Protein AF-A0A7G9RLM4-F1 (afdb_monomer)

Solvent-accessible surface area (backbone atoms only — not comparable to full-atom values): 15336 Å² total; per-residue (Å²): 126,84,47,70,63,46,97,72,81,77,79,63,82,61,62,80,73,32,65,62,56,65,75,42,57,78,66,52,51,51,52,52,53,51,44,53,51,36,46,33,58,13,57,62,58,65,49,90,50,62,69,62,36,50,53,52,50,17,63,73,71,74,46,52,65,71,54,42,52,54,50,40,52,56,42,26,73,59,62,52,25,40,69,85,67,60,44,55,68,64,43,71,83,55,52,68,77,76,82,59,57,60,62,61,51,46,51,52,51,49,52,54,51,53,62,72,69,54,93,68,74,88,68,59,65,60,52,52,57,50,48,55,52,48,52,53,48,49,50,52,50,48,62,58,66,69,53,70,84,81,81,77,81,60,87,90,54,61,64,68,49,50,49,55,44,40,63,41,84,91,42,66,78,61,51,69,69,59,53,46,57,52,50,55,52,42,51,51,29,50,75,72,71,43,63,43,65,60,16,43,45,53,22,31,76,67,69,49,94,58,82,55,83,66,65,94,80,69,84,82,76,88,79,76,83,81,85,80,84,80,85,90,82,89,86,87,82,89,89,88,84,87,79,90,82,136

Secondary structure (DSSP, 8-state):
------SS----GGGGT-HHHHTS-HHHHHHHHHHHHHHHTTHHHH-S-HHHHHHHHHHHHT--HHHHHHHHHHHHHTTSB-TTT--BTTHHHHS-GGG--HHHHHHHHHHHHHHHH--S-TTHHHHHHHHHHHHHHHHHHHHHHT--S--PPPTTS-HHHHHHHHTSTTTTT--HHHHHHHHHHHHHHHHTT--HHHHHHHHHHHT-SS--PPPTT-SS--------------------------

Mean predicted aligned error: 20.1 Å

Structure (mmCIF, N/CA/C/O backbone):
data_AF-A0A7G9RLM4-F1
#
_entry.id   AF-A0A7G9RLM4-F1
#
loop_
_atom_site.group_PDB
_atom_site.id
_atom_site.type_symbol
_atom_site.label_atom_id
_atom_site.label_alt_id
_atom_site.label_comp_id
_atom_site.label_asym_id
_atom_site.label_entity_id
_atom_site.label_seq_id
_atom_site.pdbx_PDB_ins_code
_atom_site.Cartn_x
_atom_site.Cartn_y
_atom_site.Cartn_z
_atom_site.occupancy
_atom_site.B_iso_or_equiv
_atom_site.auth_seq_id
_atom_site.auth_comp_id
_atom_site.auth_asym_id
_atom_site.auth_atom_id
_atom_site.pdbx_PDB_model_num
ATOM 1 N N . MET A 1 1 ? 1.933 -7.314 22.378 1.00 42.28 1 MET A N 1
ATOM 2 C CA . MET A 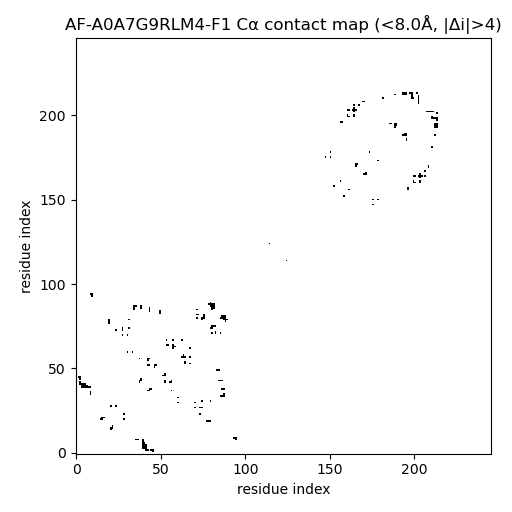1 1 ? 3.023 -6.895 21.470 1.00 42.28 1 MET A CA 1
ATOM 3 C C . MET A 1 1 ? 2.702 -5.487 21.006 1.00 42.28 1 MET A C 1
ATOM 5 O O . MET A 1 1 ? 1.552 -5.245 20.675 1.00 42.28 1 MET A O 1
ATOM 9 N N . THR A 1 2 ? 3.634 -4.540 21.074 1.00 54.34 2 THR A N 1
ATOM 10 C CA . THR A 1 2 ? 3.380 -3.165 20.619 1.00 54.34 2 THR A CA 1
ATOM 11 C C . THR A 1 2 ? 3.183 -3.153 19.104 1.00 54.34 2 THR A C 1
ATOM 13 O O . THR A 1 2 ? 4.041 -3.637 18.367 1.00 54.34 2 THR A O 1
ATOM 16 N N . ALA A 1 3 ? 2.043 -2.636 18.644 1.00 63.19 3 ALA A N 1
ATOM 17 C CA . ALA A 1 3 ? 1.725 -2.528 17.225 1.00 63.19 3 ALA A CA 1
ATOM 18 C C . ALA A 1 3 ? 2.802 -1.716 16.486 1.00 63.19 3 ALA A C 1
ATOM 20 O O . ALA A 1 3 ? 3.205 -0.640 16.936 1.00 63.19 3 ALA A O 1
ATOM 21 N N . LYS A 1 4 ? 3.291 -2.241 15.358 1.00 74.38 4 LYS A N 1
ATOM 22 C CA . LYS A 1 4 ? 4.357 -1.611 14.571 1.00 74.38 4 LYS A CA 1
ATOM 23 C C . LYS A 1 4 ? 3.781 -0.431 13.788 1.00 74.38 4 LYS A C 1
ATOM 25 O O . LYS A 1 4 ? 3.062 -0.620 12.816 1.00 74.38 4 LYS A O 1
ATOM 30 N N . THR A 1 5 ? 4.119 0.783 14.207 1.00 85.75 5 THR A N 1
ATOM 31 C CA . THR A 1 5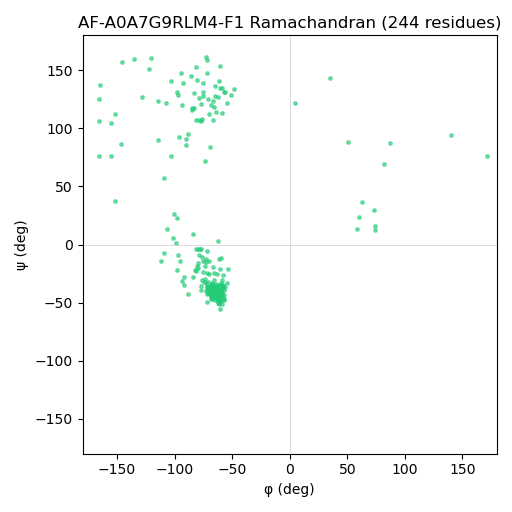 ? 3.753 2.022 13.516 1.00 85.75 5 THR A CA 1
ATOM 32 C C . THR A 1 5 ? 4.668 2.275 12.319 1.00 85.75 5 THR A C 1
ATOM 34 O O . THR A 1 5 ? 5.893 2.312 12.445 1.00 85.75 5 THR A O 1
ATOM 37 N N . LEU A 1 6 ? 4.068 2.475 11.148 1.00 85.69 6 LEU A N 1
ATOM 38 C CA . LEU A 1 6 ? 4.738 2.872 9.919 1.00 85.69 6 LEU A CA 1
ATOM 39 C C . LEU A 1 6 ? 4.614 4.391 9.716 1.00 85.69 6 LEU A C 1
ATOM 41 O O . LEU A 1 6 ? 3.508 4.928 9.797 1.00 85.69 6 LEU A O 1
ATOM 45 N N . PRO A 1 7 ? 5.722 5.094 9.426 1.00 85.50 7 PRO A N 1
ATOM 46 C CA . PRO A 1 7 ? 5.700 6.532 9.149 1.00 85.50 7 PRO A CA 1
ATOM 47 C C . PRO A 1 7 ? 5.073 6.882 7.789 1.00 85.50 7 PRO A C 1
ATOM 49 O O . PRO A 1 7 ? 4.579 7.992 7.615 1.00 85.50 7 PRO A O 1
ATOM 52 N N . TRP A 1 8 ? 5.086 5.952 6.831 1.00 88.12 8 TRP A N 1
ATOM 53 C CA . TRP A 1 8 ? 4.474 6.101 5.511 1.00 88.12 8 TRP A CA 1
ATOM 54 C C . TRP A 1 8 ? 3.921 4.767 5.009 1.00 88.12 8 TRP A C 1
ATOM 56 O O . TRP A 1 8 ? 4.369 3.695 5.418 1.00 88.12 8 TRP A O 1
ATOM 66 N N . LEU A 1 9 ? 2.954 4.855 4.097 1.00 90.62 9 LEU A N 1
ATOM 67 C CA . LEU A 1 9 ? 2.380 3.726 3.374 1.00 90.62 9 LEU A CA 1
ATOM 68 C C . LEU A 1 9 ? 2.945 3.702 1.950 1.00 90.62 9 LEU A C 1
ATOM 70 O O . LEU A 1 9 ? 3.053 4.750 1.312 1.00 90.62 9 LEU A O 1
ATOM 74 N N . ARG A 1 10 ? 3.245 2.515 1.417 1.00 89.69 10 ARG A N 1
ATOM 75 C CA . ARG A 1 10 ? 3.487 2.363 -0.023 1.00 89.69 10 ARG A CA 1
ATOM 76 C C . ARG A 1 10 ? 2.169 2.186 -0.754 1.00 89.69 10 ARG A C 1
ATOM 78 O O . ARG A 1 10 ? 1.466 1.201 -0.528 1.00 89.69 10 ARG A O 1
ATOM 85 N N . LEU A 1 11 ? 1.874 3.130 -1.639 1.00 90.88 11 LEU A N 1
ATOM 86 C CA . LEU A 1 11 ? 0.763 3.050 -2.573 1.00 90.88 11 LEU A CA 1
ATOM 87 C C . LEU A 1 11 ? 1.324 2.800 -3.971 1.00 90.88 11 LEU A C 1
ATOM 89 O O . LEU A 1 11 ? 2.154 3.568 -4.455 1.00 90.88 11 LEU A O 1
ATOM 93 N N . TYR A 1 12 ? 0.910 1.702 -4.592 1.00 90.38 12 TYR A N 1
ATOM 94 C CA . TYR A 1 12 ? 1.398 1.309 -5.909 1.00 90.38 12 TYR A CA 1
ATOM 95 C C . TYR A 1 12 ? 0.575 1.990 -6.996 1.00 90.38 12 TYR A C 1
ATOM 97 O O . TYR A 1 12 ? -0.632 2.160 -6.847 1.00 90.38 12 TYR A O 1
ATOM 105 N N . THR A 1 13 ? 1.219 2.354 -8.102 1.00 92.38 13 THR A N 1
ATOM 106 C CA . THR A 1 13 ? 0.563 3.039 -9.227 1.00 92.38 13 THR A CA 1
ATOM 107 C C . THR A 1 13 ? -0.515 2.187 -9.895 1.00 92.38 13 THR A C 1
ATOM 109 O O . THR A 1 13 ? -1.467 2.741 -10.427 1.00 92.38 13 THR A O 1
ATOM 112 N N . GLU A 1 14 ? -0.412 0.858 -9.794 1.00 91.06 14 GLU A N 1
ATOM 113 C CA . GLU A 1 14 ? -1.423 -0.102 -10.271 1.00 91.06 14 GLU A CA 1
ATOM 114 C C . GLU A 1 14 ? -2.790 0.045 -9.588 1.00 91.06 14 GLU A C 1
ATOM 116 O O . GLU A 1 14 ? -3.764 -0.524 -10.057 1.00 91.06 14 GLU A O 1
ATOM 121 N N . ILE A 1 15 ? -2.890 0.811 -8.493 1.00 91.12 15 ILE A N 1
ATOM 122 C CA . ILE A 1 15 ? -4.158 1.036 -7.788 1.00 91.12 15 ILE A CA 1
ATOM 123 C C . ILE A 1 15 ? -5.242 1.649 -8.689 1.00 91.12 15 ILE A C 1
ATOM 125 O O . ILE A 1 15 ? -6.428 1.470 -8.430 1.00 91.12 15 ILE A O 1
ATOM 129 N N . ILE A 1 16 ? -4.835 2.371 -9.739 1.00 90.88 16 ILE A N 1
ATOM 130 C CA . ILE A 1 16 ? -5.741 2.966 -10.730 1.00 90.88 16 ILE A CA 1
ATOM 131 C C . ILE A 1 16 ? -6.369 1.885 -11.621 1.00 90.88 16 ILE A C 1
ATOM 133 O O . ILE A 1 16 ? -7.522 2.029 -12.021 1.00 90.88 16 ILE A O 1
ATOM 137 N N . ASP A 1 17 ? -5.632 0.804 -11.880 1.00 92.00 17 ASP A N 1
ATOM 138 C CA . ASP A 1 17 ? -6.023 -0.295 -12.767 1.00 92.00 17 ASP A CA 1
ATOM 139 C C . ASP A 1 17 ? -6.589 -1.505 -11.994 1.00 92.00 17 ASP A C 1
ATOM 141 O O . ASP A 1 17 ? -6.928 -2.528 -12.587 1.00 92.00 17 ASP A O 1
ATOM 145 N N . ASP A 1 18 ? -6.688 -1.416 -10.663 1.00 92.56 18 ASP A N 1
ATOM 146 C CA . ASP A 1 18 ? -7.219 -2.486 -9.821 1.00 92.56 18 ASP A CA 1
ATOM 147 C C . ASP A 1 18 ? -8.735 -2.629 -10.038 1.00 92.56 18 ASP A C 1
ATOM 149 O O . ASP A 1 18 ? -9.535 -1.767 -9.661 1.00 92.56 18 ASP A O 1
ATOM 153 N N . GLU A 1 19 ? -9.138 -3.752 -10.634 1.00 94.12 19 GLU A N 1
ATOM 154 C CA . GLU A 1 19 ? -10.537 -4.061 -10.946 1.00 94.12 19 GLU A CA 1
ATOM 155 C C . GLU A 1 19 ? -11.436 -4.010 -9.700 1.00 94.12 19 GLU A C 1
ATOM 157 O O . GLU A 1 19 ? -12.567 -3.519 -9.763 1.00 94.12 19 GLU A O 1
ATOM 162 N N . LYS A 1 20 ? -10.929 -4.442 -8.535 1.00 93.19 20 LYS A N 1
ATOM 163 C CA . LYS A 1 20 ? -11.708 -4.441 -7.292 1.00 93.19 20 LYS A CA 1
ATOM 164 C C . LYS A 1 20 ? -12.023 -3.019 -6.846 1.00 93.19 20 LYS A C 1
ATOM 166 O O . LYS A 1 20 ? -13.133 -2.762 -6.390 1.00 93.19 20 LYS A O 1
ATOM 171 N N . LEU A 1 21 ? -11.069 -2.098 -6.981 1.00 92.88 21 LEU A N 1
ATOM 172 C CA . LEU A 1 21 ? -11.268 -0.679 -6.666 1.00 92.88 21 LEU A CA 1
ATOM 173 C C . LEU A 1 21 ? -12.079 0.055 -7.738 1.00 92.88 21 LEU A C 1
ATOM 175 O O . LEU A 1 21 ? -12.832 0.977 -7.410 1.00 92.88 21 LEU A O 1
ATOM 179 N N . GLY A 1 22 ? -11.973 -0.370 -8.999 1.00 92.00 22 GLY A N 1
ATOM 180 C CA . GLY A 1 22 ? -12.789 0.134 -10.102 1.00 92.00 22 GLY A CA 1
ATOM 181 C C . GLY A 1 22 ? -14.287 -0.092 -9.876 1.00 92.00 22 GLY A C 1
ATOM 182 O O . GLY A 1 22 ? -15.082 0.811 -10.136 1.00 92.00 22 GLY A O 1
ATOM 183 N N . LEU A 1 23 ? -14.653 -1.248 -9.310 1.00 92.44 23 LEU A N 1
ATOM 184 C CA . LEU A 1 23 ? -16.037 -1.633 -8.997 1.00 92.44 23 LEU A CA 1
ATOM 185 C C . LEU A 1 23 ? -16.632 -0.930 -7.765 1.00 92.44 23 LEU A C 1
ATOM 187 O O . LEU A 1 23 ? -17.844 -0.983 -7.552 1.00 92.44 23 LEU A O 1
ATOM 191 N N . LEU A 1 24 ? -15.805 -0.280 -6.944 1.00 94.06 24 LEU A N 1
ATOM 192 C CA . LEU A 1 24 ? -16.263 0.466 -5.775 1.00 94.06 24 LEU A CA 1
ATOM 193 C C . LEU A 1 24 ? -16.770 1.865 -6.138 1.00 94.06 24 LEU A C 1
ATOM 195 O O . LEU A 1 24 ? -16.292 2.502 -7.082 1.00 94.06 24 LEU A O 1
ATOM 199 N N . ALA A 1 25 ? -17.680 2.374 -5.303 1.00 92.81 25 ALA A N 1
ATOM 200 C CA . ALA A 1 25 ? -18.055 3.782 -5.303 1.00 92.81 25 ALA A CA 1
ATOM 201 C C . ALA A 1 25 ? -16.834 4.670 -5.001 1.00 92.81 25 ALA A C 1
ATOM 203 O O . ALA A 1 25 ? -15.883 4.243 -4.338 1.00 92.81 25 ALA A O 1
ATOM 204 N N . PHE A 1 26 ? -16.854 5.914 -5.481 1.00 91.50 26 PHE A N 1
ATOM 205 C CA . PHE A 1 26 ? -15.717 6.832 -5.355 1.00 91.50 26 PHE A CA 1
ATOM 206 C C . PHE A 1 26 ? -15.303 7.058 -3.894 1.00 91.50 26 PHE A C 1
ATOM 208 O O . PHE A 1 26 ? -14.112 7.124 -3.590 1.00 91.50 26 PHE A O 1
ATOM 215 N N . GLU A 1 27 ? -16.274 7.100 -2.988 1.00 94.50 27 GLU A N 1
ATOM 216 C CA . GLU A 1 27 ? -16.084 7.262 -1.551 1.00 94.50 27 GLU A CA 1
ATOM 217 C C . GLU A 1 27 ? -15.358 6.054 -0.945 1.00 94.50 27 GLU A C 1
ATOM 219 O O . GLU A 1 27 ? -14.444 6.204 -0.135 1.00 94.50 27 GLU A O 1
ATOM 224 N N . ASP A 1 28 ? -15.701 4.841 -1.380 1.00 94.75 28 ASP A N 1
ATOM 225 C CA . ASP A 1 28 ? -15.123 3.606 -0.846 1.00 94.75 28 ASP A CA 1
ATOM 226 C C . ASP A 1 28 ? -13.660 3.410 -1.234 1.00 94.75 28 ASP A C 1
ATOM 228 O O . ASP A 1 28 ? -12.899 2.798 -0.480 1.00 94.75 28 ASP A O 1
ATOM 232 N N . ARG A 1 29 ? -13.225 4.001 -2.351 1.00 94.88 29 ARG A N 1
ATOM 233 C CA . ARG A 1 29 ? -11.800 4.053 -2.706 1.00 94.88 29 ARG A CA 1
ATOM 234 C C . ARG A 1 29 ? -11.008 4.824 -1.649 1.00 94.88 29 ARG A C 1
ATOM 236 O O . ARG A 1 29 ? -9.934 4.381 -1.246 1.00 94.88 29 ARG A O 1
ATOM 243 N N . TRP A 1 30 ? -11.558 5.935 -1.148 1.00 95.06 30 TRP A N 1
ATOM 244 C CA . TRP A 1 30 ? -10.959 6.678 -0.038 1.00 95.06 30 TRP A CA 1
ATOM 245 C C . TRP A 1 30 ? -11.045 5.905 1.280 1.00 95.06 30 TRP A C 1
ATOM 247 O O . TRP A 1 30 ? -10.051 5.827 2.002 1.00 95.06 30 TRP A O 1
ATOM 257 N N . HIS A 1 31 ? -12.186 5.274 1.576 1.00 96.56 31 HIS A N 1
ATOM 258 C CA . HIS A 1 31 ? -12.334 4.454 2.781 1.00 96.56 31 HIS A CA 1
ATOM 259 C C . HIS A 1 31 ? -11.295 3.329 2.850 1.00 96.56 31 HIS A C 1
ATOM 261 O O . HIS A 1 31 ? -10.723 3.087 3.913 1.00 96.56 31 HIS A O 1
ATOM 267 N N . PHE A 1 32 ? -10.987 2.689 1.720 1.00 96.44 32 PHE A N 1
ATOM 268 C CA . PHE A 1 32 ? -9.928 1.688 1.659 1.00 96.44 32 PHE A CA 1
ATOM 269 C C . PHE A 1 32 ? -8.560 2.278 2.028 1.00 96.44 32 PHE A C 1
ATOM 271 O O . PHE A 1 32 ? -7.873 1.740 2.898 1.00 96.44 32 PHE A O 1
ATOM 278 N N . VAL A 1 33 ? -8.186 3.424 1.446 1.00 95.75 33 VAL A N 1
ATOM 279 C CA . VAL A 1 33 ? -6.936 4.127 1.789 1.00 95.75 33 VAL A CA 1
ATOM 280 C C . VAL A 1 33 ? -6.902 4.512 3.271 1.00 95.75 33 VAL A C 1
ATOM 282 O O . VAL A 1 33 ? -5.874 4.339 3.929 1.00 95.75 33 VAL A O 1
ATOM 285 N N . ALA A 1 34 ? -8.023 4.971 3.831 1.00 96.38 34 ALA A N 1
ATOM 286 C CA . ALA A 1 34 ? -8.128 5.294 5.250 1.00 96.38 34 ALA A CA 1
ATOM 287 C C . ALA A 1 34 ? -7.850 4.068 6.138 1.00 96.38 34 ALA A C 1
ATOM 289 O O . ALA A 1 34 ? -7.073 4.172 7.089 1.00 96.38 34 ALA A O 1
ATOM 290 N N . ILE A 1 35 ? -8.395 2.894 5.801 1.00 96.38 35 ILE A N 1
ATOM 291 C CA . ILE A 1 35 ? -8.118 1.640 6.523 1.00 96.38 35 ILE A CA 1
ATOM 292 C C . ILE A 1 35 ? -6.634 1.258 6.428 1.00 96.38 35 ILE A C 1
ATOM 294 O O . ILE A 1 35 ? -6.033 0.897 7.444 1.00 96.38 35 ILE A O 1
ATOM 298 N N . LEU A 1 36 ? -6.003 1.402 5.255 1.00 95.56 36 LEU A N 1
ATOM 299 C CA . LEU A 1 36 ? -4.559 1.169 5.103 1.00 95.56 36 LEU A CA 1
ATOM 300 C C . LEU A 1 36 ? -3.739 2.085 6.027 1.00 95.56 36 LEU A C 1
ATOM 302 O O . LEU A 1 36 ? -2.791 1.633 6.673 1.00 95.56 36 LEU A O 1
ATOM 306 N N . CYS A 1 37 ? -4.124 3.356 6.147 1.00 95.31 37 CYS A N 1
ATOM 307 C CA . CYS A 1 37 ? -3.495 4.299 7.071 1.00 95.31 37 CYS A CA 1
ATOM 308 C C . CYS A 1 37 ? -3.694 3.898 8.542 1.00 95.31 37 CYS A C 1
ATOM 310 O O . CYS A 1 37 ? -2.762 4.017 9.340 1.00 95.31 37 CYS A O 1
ATOM 312 N N . LEU A 1 38 ? -4.875 3.397 8.916 1.00 95.19 38 LEU A N 1
ATOM 313 C CA . LEU A 1 38 ? -5.151 2.922 10.278 1.00 95.19 38 LEU A CA 1
ATOM 314 C C . LEU A 1 38 ? -4.322 1.691 10.638 1.00 95.19 38 LEU A C 1
ATOM 316 O O . LEU A 1 38 ? -3.765 1.639 11.739 1.00 95.19 38 LEU A O 1
ATOM 320 N N . LYS A 1 39 ? -4.179 0.747 9.701 1.00 94.38 39 LYS A N 1
ATOM 321 C CA . LYS A 1 39 ? -3.274 -0.396 9.845 1.00 94.38 39 LYS A CA 1
ATOM 322 C C . LYS A 1 39 ? -1.827 0.063 9.992 1.00 94.38 39 LYS A C 1
ATOM 324 O O . LYS A 1 39 ? -1.162 -0.330 10.942 1.00 94.38 39 LYS A O 1
ATOM 329 N N . GLY A 1 40 ? -1.363 0.958 9.118 1.00 92.50 40 GLY A N 1
ATOM 330 C CA . GLY A 1 40 ? -0.012 1.523 9.190 1.00 92.50 40 GLY A CA 1
ATOM 331 C C . GLY A 1 40 ? 0.256 2.242 10.512 1.00 92.50 40 GLY A C 1
ATOM 332 O O . GLY A 1 40 ? 1.340 2.133 11.069 1.00 92.50 40 GLY A O 1
ATOM 333 N N . LYS A 1 41 ? -0.748 2.914 11.080 1.00 92.00 41 LYS A N 1
ATOM 334 C CA . LYS A 1 41 ? -0.657 3.554 12.398 1.00 92.00 41 LYS A CA 1
ATOM 335 C C . LYS A 1 41 ? -0.752 2.563 13.573 1.00 92.00 41 LYS A C 1
ATOM 337 O O . LYS A 1 41 ? -0.624 2.976 14.722 1.00 92.00 41 LYS A O 1
ATOM 342 N N . GLY A 1 42 ? -0.985 1.279 13.311 1.00 91.94 42 GLY A N 1
ATOM 343 C CA . GLY A 1 42 ? -1.140 0.245 14.331 1.00 91.94 42 GLY A CA 1
ATOM 344 C C . GLY A 1 42 ? -2.476 0.287 15.076 1.00 91.94 42 GLY A C 1
ATOM 345 O O . GLY A 1 42 ? -2.614 -0.389 16.087 1.00 91.94 42 GLY A O 1
ATOM 346 N N . VAL A 1 43 ? -3.465 1.057 14.600 1.00 92.12 43 VAL A N 1
ATOM 347 C CA . VAL A 1 43 ? -4.788 1.171 15.251 1.00 92.12 43 VAL A CA 1
ATOM 348 C C . VAL A 1 43 ? -5.547 -0.151 15.182 1.00 92.12 43 VAL A C 1
ATOM 350 O O . VAL A 1 43 ? -6.211 -0.527 16.141 1.00 92.12 43 VAL A O 1
ATOM 353 N N . LEU A 1 44 ? -5.416 -0.871 14.065 1.00 92.31 44 LEU A N 1
ATOM 354 C CA . LEU A 1 44 ? -6.063 -2.175 13.888 1.00 92.31 44 LEU A CA 1
ATOM 355 C C . LEU A 1 44 ? -5.412 -3.293 14.712 1.00 92.31 44 LEU A C 1
ATOM 357 O O . LEU A 1 44 ? -6.007 -4.349 14.878 1.00 92.31 44 LEU A O 1
ATOM 361 N N . ASP A 1 45 ? -4.204 -3.057 15.226 1.00 90.56 45 ASP A N 1
ATOM 362 C CA . ASP A 1 45 ? -3.423 -4.039 15.985 1.00 90.56 45 ASP A CA 1
ATOM 363 C C . ASP A 1 45 ? -3.339 -3.687 17.482 1.00 90.56 45 ASP A C 1
ATOM 365 O O . ASP A 1 45 ? -2.793 -4.457 18.271 1.00 90.56 45 ASP A O 1
ATOM 369 N N . SER A 1 46 ? -3.827 -2.506 17.883 1.00 85.88 46 SER A N 1
ATOM 370 C CA . SER A 1 46 ? -3.719 -2.017 19.261 1.00 85.88 46 SER A CA 1
ATOM 371 C C . SER A 1 46 ? -4.812 -2.543 20.186 1.00 85.88 46 SER A C 1
ATOM 373 O O . SER A 1 46 ? -4.578 -2.647 21.387 1.00 85.88 46 SER A O 1
ATOM 375 N N . GLU A 1 47 ? -5.994 -2.856 19.650 1.00 84.75 47 GLU A N 1
ATOM 376 C CA . GLU A 1 47 ? -7.164 -3.236 20.447 1.00 84.75 47 GLU A CA 1
ATOM 377 C C . GLU A 1 47 ? -7.575 -4.687 20.193 1.00 84.75 47 GLU A C 1
ATOM 379 O O . GLU A 1 47 ? -7.868 -5.027 19.048 1.00 84.75 47 GLU A O 1
ATOM 384 N N . PRO A 1 48 ? -7.639 -5.535 21.237 1.00 81.38 48 PRO A N 1
ATOM 385 C CA . PRO A 1 48 ? -8.116 -6.910 21.105 1.00 81.38 48 PRO A CA 1
ATOM 386 C C . PRO A 1 48 ? -9.649 -7.009 21.112 1.00 81.38 48 PRO A C 1
ATOM 388 O O . PRO A 1 48 ? -10.197 -7.996 20.633 1.00 81.38 48 PRO A O 1
ATOM 391 N N . ASP A 1 49 ? -10.340 -6.011 21.670 1.00 89.56 49 ASP A N 1
ATOM 392 C CA . ASP A 1 49 ? -11.800 -5.957 21.697 1.00 89.56 49 ASP A CA 1
ATOM 393 C C . ASP A 1 49 ? -12.341 -5.382 20.380 1.00 89.56 49 ASP A C 1
ATOM 395 O O . ASP A 1 49 ? -12.085 -4.223 20.037 1.00 89.56 49 ASP A O 1
ATOM 399 N N . ALA A 1 50 ? -13.107 -6.201 19.655 1.00 87.56 50 ALA A N 1
ATOM 400 C CA . ALA A 1 50 ? -13.670 -5.868 18.353 1.00 87.56 50 ALA A CA 1
ATOM 401 C C . ALA A 1 50 ? -14.656 -4.688 18.411 1.00 87.56 50 ALA A C 1
ATOM 403 O O . ALA A 1 50 ? -14.655 -3.850 17.507 1.00 87.56 50 ALA A O 1
ATOM 404 N N . GLU A 1 51 ? -15.461 -4.569 19.473 1.00 90.31 51 GLU A N 1
ATOM 405 C CA . GLU A 1 51 ? -16.435 -3.477 19.595 1.00 90.31 51 GLU A CA 1
ATOM 406 C C . GLU A 1 51 ? -15.713 -2.134 19.774 1.00 90.31 51 GLU A C 1
ATOM 408 O O . GLU A 1 51 ? -15.990 -1.145 19.081 1.00 90.31 51 GLU A O 1
ATOM 413 N N . MET A 1 52 ? -14.722 -2.104 20.667 1.00 92.06 52 MET A N 1
ATOM 414 C CA . MET A 1 52 ? -13.893 -0.922 20.886 1.00 92.06 52 MET A CA 1
ATOM 415 C C . MET A 1 52 ? -13.015 -0.590 19.679 1.00 92.06 52 MET A C 1
ATOM 417 O O . MET A 1 52 ? -12.844 0.593 19.366 1.00 92.06 52 MET A O 1
ATOM 421 N N . LEU A 1 53 ? -12.511 -1.595 18.959 1.00 91.81 53 LEU A N 1
ATOM 422 C CA . LEU A 1 53 ? -11.796 -1.396 17.702 1.00 91.81 53 LEU A CA 1
ATOM 423 C C . LEU A 1 53 ? -12.686 -0.685 16.677 1.00 91.81 53 LEU A C 1
ATOM 425 O O . LEU A 1 53 ? -12.287 0.354 16.147 1.00 91.81 53 LEU A O 1
ATOM 429 N N . GLN A 1 54 ? -13.907 -1.176 16.446 1.00 92.38 54 GLN A N 1
ATOM 430 C CA . GLN A 1 54 ? -14.846 -0.561 15.503 1.00 92.38 54 GLN A CA 1
ATOM 431 C C . GLN A 1 54 ? -15.188 0.882 15.887 1.00 92.38 54 GLN A C 1
ATOM 433 O O . GLN A 1 54 ? -15.192 1.762 15.026 1.00 92.38 54 GLN A O 1
ATOM 438 N N . ARG A 1 55 ? -15.373 1.172 17.182 1.00 94.56 55 ARG A N 1
ATOM 439 C CA . ARG A 1 55 ? -15.560 2.551 17.670 1.00 94.56 55 ARG A CA 1
ATOM 440 C C . ARG A 1 55 ? -14.359 3.444 17.374 1.00 94.56 55 ARG A C 1
ATOM 442 O O . ARG A 1 55 ? -14.543 4.579 16.934 1.00 94.56 55 ARG A O 1
ATOM 449 N N . LYS A 1 56 ? -13.130 2.954 17.573 1.00 94.69 56 LYS A N 1
ATOM 450 C CA . LYS A 1 56 ? -11.911 3.717 17.250 1.00 94.69 56 LYS A CA 1
ATOM 451 C C . LYS A 1 56 ? -11.765 3.941 15.749 1.00 94.69 56 LYS A C 1
ATOM 453 O O . LYS A 1 56 ? -11.398 5.045 15.348 1.00 94.69 56 LYS A O 1
ATOM 458 N N . VAL A 1 57 ? -12.061 2.933 14.931 1.00 95.69 57 VAL A N 1
ATOM 459 C CA . VAL A 1 57 ? -12.031 3.038 13.466 1.00 95.69 57 VAL A CA 1
ATOM 460 C C . VAL A 1 57 ? -13.055 4.068 12.989 1.00 95.69 57 VAL A C 1
ATOM 462 O O . VAL A 1 57 ? -12.671 5.005 12.292 1.00 95.69 57 VAL A O 1
ATOM 465 N N . ALA A 1 58 ? -14.308 3.973 13.443 1.00 96.50 58 ALA A N 1
ATOM 466 C CA . ALA A 1 58 ? -15.373 4.920 13.111 1.00 96.50 58 ALA A CA 1
ATOM 467 C C . ALA A 1 58 ? -14.993 6.359 13.498 1.00 96.50 58 ALA A C 1
ATOM 469 O O . ALA A 1 58 ? -15.042 7.262 12.662 1.00 96.50 58 ALA A O 1
ATOM 470 N N . LEU A 1 59 ? -14.489 6.555 14.725 1.00 96.44 59 LEU A N 1
ATOM 471 C CA . LEU A 1 59 ? -14.020 7.856 15.211 1.00 96.44 59 LEU A CA 1
ATOM 472 C C . LEU A 1 59 ? -12.885 8.428 14.349 1.00 96.44 59 LEU A C 1
ATOM 474 O O . LEU A 1 59 ? -12.858 9.626 14.081 1.00 96.44 59 LEU A O 1
ATOM 478 N N . LYS A 1 60 ? -11.927 7.595 13.927 1.00 95.31 60 LYS A N 1
ATOM 479 C CA . LYS A 1 60 ? -10.797 8.044 13.100 1.00 95.31 60 LYS A CA 1
ATOM 480 C C . LYS A 1 60 ? -11.185 8.311 11.650 1.00 95.31 60 LYS A C 1
ATOM 482 O O . LYS A 1 60 ? -10.574 9.178 11.035 1.00 95.31 60 LYS A O 1
ATOM 487 N N . MET A 1 61 ? -12.155 7.572 11.121 1.00 95.44 61 MET A N 1
ATOM 488 C CA . MET A 1 61 ? -12.690 7.778 9.776 1.00 95.44 61 MET A CA 1
ATOM 489 C C . MET A 1 61 ? -13.702 8.928 9.717 1.00 95.44 61 MET A C 1
ATOM 491 O O . MET A 1 61 ? -13.971 9.426 8.631 1.00 95.44 61 MET A O 1
ATOM 495 N N . GLY A 1 62 ? -14.228 9.372 10.864 1.00 95.81 62 GLY A N 1
ATOM 496 C CA . GLY A 1 62 ? -15.232 10.433 10.929 1.00 95.81 62 GLY A CA 1
ATOM 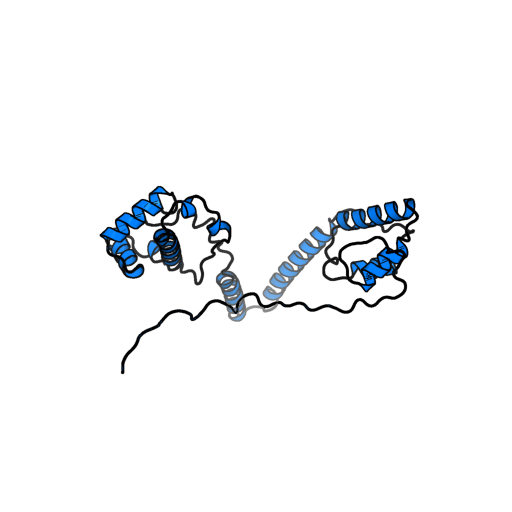497 C C . GLY A 1 62 ? -16.613 9.977 10.456 1.00 95.81 62 GLY A C 1
ATOM 498 O O . GLY A 1 62 ? -17.366 10.785 9.927 1.00 95.81 62 GLY A O 1
ATOM 499 N N . VAL A 1 63 ? -16.929 8.690 10.628 1.00 96.69 63 VAL A N 1
ATOM 500 C CA . VAL A 1 63 ? -18.201 8.078 10.212 1.00 96.69 63 VAL A CA 1
ATOM 501 C C . VAL A 1 63 ? -18.928 7.485 11.414 1.00 96.69 63 VAL A C 1
ATOM 503 O O . VAL A 1 63 ? -18.327 7.202 12.454 1.00 96.69 63 VAL A O 1
ATOM 506 N N . THR A 1 64 ? -20.231 7.271 11.280 1.00 97.62 64 THR A N 1
ATOM 507 C CA . THR A 1 64 ? -21.019 6.553 12.289 1.00 97.62 64 THR A CA 1
ATOM 508 C C . THR A 1 64 ? -20.707 5.051 12.277 1.00 97.62 64 THR A C 1
ATOM 510 O O . THR A 1 64 ? -20.212 4.508 11.290 1.00 97.62 64 THR A O 1
ATOM 513 N N . LEU A 1 65 ? -21.037 4.336 13.360 1.00 96.44 65 LEU A N 1
ATOM 514 C CA . LEU A 1 65 ? -20.862 2.874 13.420 1.00 96.44 65 LEU A CA 1
ATOM 515 C C . LEU A 1 65 ? -21.668 2.139 12.336 1.00 96.44 65 LEU A C 1
ATOM 517 O O . LEU A 1 65 ? -21.178 1.182 11.745 1.00 96.44 65 LEU A O 1
ATOM 521 N N . GLN A 1 66 ? -22.879 2.615 12.036 1.00 96.88 66 GLN A N 1
ATOM 522 C CA . GLN A 1 66 ? -23.728 2.030 10.993 1.00 96.88 66 GLN A CA 1
ATOM 523 C C . GLN A 1 66 ? -23.152 2.251 9.589 1.00 96.88 66 GLN A C 1
ATOM 525 O O . GLN A 1 66 ? -23.246 1.381 8.723 1.00 96.88 66 GLN A O 1
ATOM 530 N N . GLU A 1 67 ? -22.559 3.418 9.336 1.00 96.81 67 GLU A N 1
ATOM 531 C CA . GLU A 1 67 ? -21.857 3.680 8.079 1.00 96.81 67 GLU A CA 1
ATOM 532 C C . GLU A 1 67 ? -20.598 2.831 7.966 1.00 96.81 67 GLU A C 1
ATOM 534 O O . GLU A 1 67 ? -20.370 2.244 6.908 1.00 96.81 67 GLU A O 1
ATOM 539 N N . LEU A 1 68 ? -19.828 2.708 9.053 1.00 96.81 68 LEU A N 1
ATOM 540 C CA . LEU A 1 68 ? -18.648 1.852 9.090 1.00 96.81 68 LEU A CA 1
ATOM 541 C C . LEU A 1 68 ? -19.006 0.407 8.741 1.00 96.81 68 LEU A C 1
ATOM 543 O O . LEU A 1 68 ? -18.341 -0.184 7.899 1.00 96.81 68 LEU A O 1
ATOM 547 N N . GLU A 1 69 ? -20.069 -0.150 9.322 1.00 96.00 69 GLU A N 1
ATOM 548 C CA . GLU A 1 69 ? -20.510 -1.514 9.018 1.00 96.00 69 GLU A CA 1
ATOM 549 C C . GLU A 1 69 ? -20.800 -1.698 7.519 1.00 96.00 69 GLU A C 1
ATOM 551 O O . GLU A 1 69 ? -20.359 -2.671 6.902 1.00 96.00 69 GLU A O 1
ATOM 556 N N . LYS A 1 70 ? -21.481 -0.726 6.900 1.00 97.00 70 LYS A N 1
ATOM 557 C CA . LYS A 1 70 ? -21.772 -0.744 5.460 1.00 97.00 70 LYS A CA 1
ATOM 558 C C . LYS A 1 70 ? -20.501 -0.618 4.617 1.00 97.00 70 LYS A C 1
ATOM 560 O O . LYS A 1 70 ? -20.374 -1.322 3.616 1.00 97.00 70 LYS A O 1
ATOM 565 N N . ILE A 1 71 ? -19.574 0.259 5.005 1.00 97.00 71 ILE A N 1
ATOM 566 C CA . ILE A 1 71 ? -18.273 0.437 4.342 1.00 97.00 71 ILE A CA 1
ATOM 567 C C . ILE A 1 71 ? -17.478 -0.869 4.409 1.00 97.00 71 ILE A C 1
ATOM 569 O O . ILE A 1 71 ? -17.048 -1.385 3.378 1.00 97.00 71 ILE A O 1
ATOM 573 N N . VAL A 1 72 ? -17.346 -1.448 5.603 1.00 96.88 72 VAL A N 1
ATOM 574 C CA . VAL A 1 72 ? -16.614 -2.698 5.830 1.00 96.88 72 VAL A CA 1
ATOM 575 C C . VAL A 1 72 ? -17.239 -3.838 5.034 1.00 96.88 72 VAL A C 1
ATOM 577 O O . VAL A 1 72 ? -16.518 -4.585 4.379 1.00 96.88 72 VAL A O 1
ATOM 580 N N . ALA A 1 73 ? -18.570 -3.939 4.998 1.00 96.38 73 ALA A N 1
ATOM 581 C CA . ALA A 1 73 ? -19.259 -4.948 4.201 1.00 96.38 73 ALA A CA 1
ATOM 582 C C . ALA A 1 73 ? -18.955 -4.830 2.696 1.00 96.38 73 ALA A C 1
ATOM 584 O O . ALA A 1 73 ? -18.718 -5.848 2.046 1.00 96.38 73 ALA A O 1
ATOM 585 N N . ARG A 1 74 ? -18.927 -3.611 2.135 1.00 96.75 74 ARG A N 1
ATOM 586 C CA . ARG A 1 74 ? -18.610 -3.391 0.711 1.00 96.75 74 ARG A CA 1
ATOM 587 C C . ARG A 1 74 ? -17.148 -3.702 0.394 1.00 96.75 74 ARG A C 1
ATOM 589 O O . ARG A 1 74 ? -16.876 -4.418 -0.567 1.00 96.75 74 ARG A O 1
ATOM 596 N N . LEU A 1 75 ? -16.218 -3.241 1.229 1.00 97.00 75 LEU A N 1
ATOM 597 C CA . LEU A 1 75 ? -14.786 -3.494 1.047 1.00 97.00 75 LEU A CA 1
ATOM 598 C C . LEU A 1 75 ? -14.426 -4.978 1.228 1.00 97.00 75 LEU A C 1
ATOM 600 O O . LEU A 1 75 ? -13.629 -5.521 0.459 1.00 97.00 75 LEU A O 1
ATOM 604 N N . ALA A 1 76 ? -15.043 -5.653 2.201 1.00 96.75 76 ALA A N 1
ATOM 605 C CA . ALA A 1 76 ? -14.842 -7.080 2.432 1.00 96.75 76 ALA A CA 1
ATOM 606 C C . ALA A 1 76 ? -15.430 -7.934 1.303 1.00 96.75 76 ALA A C 1
ATOM 608 O O . ALA A 1 76 ? -14.816 -8.916 0.893 1.00 96.75 76 ALA A O 1
ATOM 609 N N . ARG A 1 77 ? -16.572 -7.530 0.726 1.00 95.62 77 ARG A N 1
ATOM 610 C CA . ARG A 1 77 ? -17.164 -8.209 -0.438 1.00 95.62 77 ARG A CA 1
ATOM 611 C C . ARG A 1 77 ? -16.228 -8.231 -1.647 1.00 95.62 77 ARG A C 1
ATOM 613 O O . ARG A 1 77 ? -16.225 -9.206 -2.388 1.00 95.62 77 ARG A O 1
ATOM 620 N N . MET A 1 78 ? -15.416 -7.188 -1.813 1.00 95.00 78 MET A N 1
ATOM 621 C CA . MET A 1 78 ? -14.389 -7.111 -2.856 1.00 95.00 78 MET A CA 1
ATOM 622 C C . MET A 1 78 ? -13.088 -7.848 -2.491 1.00 95.00 78 MET A C 1
ATOM 624 O O . MET A 1 78 ? -12.159 -7.917 -3.298 1.00 95.00 78 MET A O 1
ATOM 628 N N . GLY A 1 79 ? -12.987 -8.406 -1.280 1.00 94.62 79 GLY A N 1
ATOM 629 C CA . GLY A 1 79 ? -11.783 -9.075 -0.788 1.00 94.62 79 GLY A CA 1
ATOM 630 C C . GLY A 1 79 ? -10.589 -8.128 -0.676 1.00 94.62 79 GLY A C 1
ATOM 631 O O . GLY A 1 79 ? -9.471 -8.505 -1.036 1.00 94.62 79 GLY A O 1
ATOM 632 N N . LEU A 1 80 ? -10.840 -6.874 -0.284 1.00 95.56 80 LEU A N 1
ATOM 633 C CA . LEU A 1 80 ? -9.803 -5.875 -0.003 1.00 95.56 80 LEU A CA 1
ATOM 634 C C . LEU A 1 80 ? -9.405 -5.882 1.475 1.00 95.56 80 LEU A C 1
ATOM 636 O O . LEU A 1 80 ? -8.236 -5.664 1.805 1.00 95.56 80 LEU A O 1
ATOM 640 N N . ILE A 1 81 ? -10.378 -6.143 2.349 1.00 96.94 81 ILE A N 1
ATOM 641 C CA . ILE A 1 81 ? -10.208 -6.217 3.799 1.00 96.94 81 ILE A CA 1
ATOM 642 C C . ILE A 1 81 ? -10.935 -7.438 4.362 1.00 96.94 81 ILE A C 1
ATOM 644 O O . ILE A 1 81 ? -11.884 -7.942 3.761 1.00 96.94 81 ILE A O 1
ATOM 648 N N . ASP A 1 82 ? -10.527 -7.858 5.549 1.00 94.69 82 ASP A N 1
ATOM 649 C CA . ASP A 1 82 ? -11.266 -8.794 6.379 1.00 94.69 82 ASP A CA 1
ATOM 650 C C . ASP A 1 82 ? -12.469 -8.109 7.050 1.00 94.69 82 ASP A C 1
ATOM 652 O O . ASP A 1 82 ? -12.377 -6.966 7.508 1.00 94.69 82 ASP A O 1
ATOM 656 N N . ARG A 1 83 ? -13.611 -8.804 7.103 1.00 93.50 83 ARG A N 1
ATOM 657 C CA . ARG A 1 83 ? -14.880 -8.228 7.574 1.00 93.50 83 ARG A CA 1
ATOM 658 C C . ARG A 1 83 ? -14.907 -8.003 9.085 1.00 93.50 83 ARG A C 1
ATOM 660 O O . ARG A 1 83 ? -15.534 -7.050 9.535 1.00 93.50 83 ARG A O 1
ATOM 667 N N . GLU A 1 84 ? -14.279 -8.881 9.857 1.00 88.56 84 GLU A N 1
ATOM 668 C CA . GLU A 1 84 ? -14.358 -8.844 11.320 1.00 88.56 84 GLU A CA 1
ATOM 669 C C . GLU A 1 84 ? -13.270 -7.942 11.899 1.00 88.56 84 GLU A C 1
ATOM 671 O O . GLU A 1 84 ? -13.524 -7.109 12.767 1.00 88.56 84 GLU A O 1
ATOM 676 N N . THR A 1 85 ? -12.062 -8.059 11.358 1.00 90.12 85 THR A N 1
ATOM 677 C CA . THR A 1 85 ? -10.866 -7.389 11.878 1.00 90.12 85 THR A CA 1
ATOM 678 C C . THR A 1 85 ? -10.538 -6.080 11.159 1.00 90.12 85 THR A C 1
ATOM 680 O O . THR A 1 85 ? -9.653 -5.345 11.598 1.00 90.12 85 THR A O 1
ATOM 683 N N . CYS A 1 86 ? -11.221 -5.772 10.048 1.00 92.75 86 CYS A N 1
ATOM 684 C CA . CYS A 1 86 ? -10.905 -4.657 9.143 1.00 92.75 86 CYS A CA 1
ATOM 685 C C . CYS A 1 86 ? -9.481 -4.719 8.552 1.00 92.75 86 CYS A C 1
ATOM 687 O O . CYS A 1 86 ? -8.992 -3.730 8.002 1.00 92.75 86 CYS A O 1
ATOM 689 N N . GLN A 1 87 ? -8.792 -5.858 8.669 1.00 94.69 87 GLN A N 1
ATOM 690 C CA . GLN A 1 87 ? -7.397 -6.000 8.263 1.00 94.69 87 GLN A CA 1
ATOM 691 C C . GLN A 1 87 ? -7.282 -6.077 6.734 1.00 94.69 87 GLN A C 1
ATOM 693 O O . GLN A 1 87 ? -7.985 -6.873 6.114 1.00 94.69 87 GLN A O 1
ATOM 698 N N . PRO A 1 88 ? -6.394 -5.303 6.089 1.00 95.44 88 PRO A N 1
ATOM 699 C CA . PRO A 1 88 ? -6.194 -5.396 4.644 1.00 95.44 88 PRO A CA 1
ATOM 700 C C . PRO A 1 88 ? -5.616 -6.757 4.236 1.00 95.44 88 PRO A C 1
ATOM 702 O O . PRO A 1 88 ? -4.564 -7.156 4.735 1.00 95.44 88 PRO A O 1
ATOM 705 N N . CYS A 1 89 ? -6.243 -7.447 3.279 1.00 94.00 89 CYS A N 1
ATOM 706 C CA . CYS A 1 89 ? -5.862 -8.823 2.926 1.00 94.00 89 CYS A CA 1
ATOM 707 C C . CYS A 1 89 ? -4.454 -8.928 2.309 1.00 94.00 89 CYS A C 1
ATOM 709 O O . CYS A 1 89 ? -3.737 -9.891 2.554 1.00 94.00 89 CYS A O 1
ATOM 711 N N . ALA A 1 90 ? -4.043 -7.938 1.510 1.00 90.38 90 ALA A N 1
ATOM 712 C CA . ALA A 1 90 ? -2.760 -7.935 0.796 1.00 90.38 90 ALA A CA 1
ATOM 713 C C . ALA A 1 90 ? -1.683 -7.071 1.485 1.00 90.38 90 ALA A C 1
ATOM 715 O O . ALA A 1 90 ? -0.802 -6.527 0.817 1.00 90.38 90 ALA A O 1
ATOM 716 N N . TRP A 1 91 ? -1.771 -6.886 2.809 1.00 91.94 91 TRP A N 1
ATOM 717 C CA . TRP A 1 91 ? -0.902 -5.961 3.542 1.00 91.94 91 TRP A CA 1
ATOM 718 C C . TRP A 1 91 ? 0.584 -6.322 3.440 1.00 91.94 91 TRP A C 1
ATOM 720 O O . TRP A 1 91 ? 1.374 -5.497 2.985 1.00 91.94 91 TRP A O 1
ATOM 730 N N . ASP A 1 92 ? 0.967 -7.547 3.808 1.00 87.81 92 ASP A N 1
ATOM 731 C CA . ASP A 1 92 ? 2.381 -7.938 3.910 1.00 87.81 92 ASP A CA 1
ATOM 732 C C . ASP A 1 92 ? 3.090 -7.979 2.553 1.00 87.81 92 ASP A C 1
ATOM 734 O O . ASP A 1 92 ? 4.257 -7.604 2.442 1.00 87.81 92 ASP A O 1
ATOM 738 N N . THR A 1 93 ? 2.371 -8.360 1.494 1.00 86.44 93 THR A N 1
ATOM 739 C CA . THR A 1 93 ? 2.891 -8.342 0.119 1.00 86.44 93 THR A CA 1
ATOM 740 C C . THR A 1 93 ? 3.161 -6.917 -0.366 1.00 86.44 93 THR A C 1
ATOM 742 O O . THR A 1 93 ? 4.120 -6.685 -1.099 1.00 86.44 93 THR A O 1
ATOM 745 N N . ARG A 1 94 ? 2.330 -5.949 0.044 1.00 84.81 94 ARG A N 1
ATOM 746 C CA . ARG A 1 94 ? 2.400 -4.553 -0.417 1.00 84.81 94 ARG A CA 1
ATOM 747 C C . ARG A 1 94 ? 3.268 -3.670 0.485 1.00 84.81 94 ARG A C 1
ATOM 749 O O . ARG A 1 94 ? 3.865 -2.702 0.027 1.00 84.81 94 ARG A O 1
ATOM 756 N N . GLN A 1 95 ? 3.382 -3.979 1.771 1.00 87.56 95 GLN A N 1
ATOM 757 C CA . GLN A 1 95 ? 4.154 -3.179 2.721 1.00 87.56 95 GLN A CA 1
ATOM 758 C C . GLN A 1 95 ? 5.500 -3.847 3.028 1.00 87.56 95 GLN A C 1
ATOM 760 O O . GLN A 1 95 ? 5.720 -4.411 4.097 1.00 87.56 95 GLN A O 1
ATOM 765 N N . MET A 1 96 ? 6.441 -3.742 2.080 1.00 72.88 96 MET A N 1
ATOM 766 C CA . MET A 1 96 ? 7.798 -4.287 2.225 1.00 72.88 96 MET A CA 1
ATOM 767 C C . MET A 1 96 ? 8.503 -3.736 3.480 1.00 72.88 96 MET A C 1
ATOM 769 O O . MET A 1 96 ? 8.552 -2.532 3.728 1.00 72.88 96 MET A O 1
ATOM 773 N N . GLN A 1 97 ? 9.105 -4.596 4.295 1.00 64.00 97 GLN A N 1
ATOM 774 C CA . GLN A 1 97 ? 9.652 -4.180 5.597 1.00 64.00 97 GLN A CA 1
ATOM 775 C C . GLN A 1 97 ? 11.031 -3.490 5.519 1.00 64.00 97 GLN A C 1
ATOM 777 O O . GLN A 1 97 ? 11.553 -3.017 6.529 1.00 64.00 97 GLN A O 1
ATOM 782 N N . SER A 1 98 ? 11.627 -3.397 4.326 1.00 60.03 98 SER A N 1
ATOM 783 C CA . SER A 1 98 ? 13.013 -2.949 4.114 1.00 60.03 98 SER A CA 1
ATOM 784 C C . SER A 1 98 ? 13.280 -1.462 4.366 1.00 60.03 98 SER A C 1
ATOM 786 O O . SER A 1 98 ? 14.444 -1.074 4.454 1.00 60.03 98 SER A O 1
ATOM 788 N N . ASP A 1 99 ? 12.238 -0.633 4.468 1.00 58.19 99 ASP A N 1
ATOM 789 C CA . ASP A 1 99 ? 12.366 0.829 4.586 1.00 58.19 99 ASP A CA 1
ATOM 790 C C . ASP A 1 99 ? 12.870 1.288 5.963 1.00 58.19 99 ASP A C 1
ATOM 792 O O . ASP A 1 99 ? 13.302 2.427 6.122 1.00 58.19 99 ASP A O 1
ATOM 796 N N . SER A 1 100 ? 12.893 0.395 6.957 1.00 57.94 100 SER A N 1
ATOM 797 C CA . SER A 1 100 ? 13.555 0.652 8.235 1.00 57.94 100 SER A CA 1
ATOM 798 C C . SER A 1 100 ? 15.012 0.189 8.174 1.00 57.94 100 SER A C 1
ATOM 800 O O . SER A 1 100 ? 15.355 -0.940 8.524 1.00 57.94 100 SER A O 1
ATOM 802 N N . SER A 1 101 ? 15.926 1.079 7.777 1.00 57.34 101 SER A N 1
ATOM 803 C CA . SER A 1 101 ? 17.347 0.912 8.120 1.00 57.34 101 SER A CA 1
ATOM 804 C C . SER A 1 101 ? 17.614 1.186 9.603 1.00 57.34 101 SER A C 1
ATOM 806 O O . SER A 1 101 ? 18.734 0.984 10.061 1.00 57.34 101 SER A O 1
ATOM 808 N N . THR A 1 102 ? 16.611 1.644 10.355 1.00 60.22 102 THR A N 1
ATOM 809 C CA . THR A 1 102 ? 16.723 2.065 11.753 1.00 60.22 102 THR A CA 1
ATOM 810 C C . THR A 1 102 ? 17.150 0.922 12.657 1.00 60.22 102 THR A C 1
ATOM 812 O O . THR A 1 102 ? 18.027 1.126 13.484 1.00 60.22 102 THR A O 1
ATOM 815 N N . GLU A 1 103 ? 16.622 -0.288 12.471 1.00 62.59 103 GLU A N 1
ATOM 816 C CA . GLU A 1 103 ? 17.036 -1.457 13.261 1.00 62.59 103 GLU A CA 1
ATOM 817 C C . GLU A 1 103 ? 18.473 -1.877 12.934 1.00 62.59 103 GLU A C 1
ATOM 819 O O . GLU A 1 103 ? 19.280 -2.072 13.839 1.00 62.59 103 GLU A O 1
ATOM 824 N N . ARG A 1 104 ? 18.839 -1.907 11.645 1.00 65.12 104 ARG A N 1
ATOM 825 C CA . ARG A 1 104 ? 20.208 -2.224 11.200 1.00 65.12 104 ARG A CA 1
ATOM 826 C C . ARG A 1 104 ? 21.225 -1.205 11.717 1.00 65.12 104 ARG A C 1
ATOM 828 O O . ARG A 1 104 ? 22.292 -1.575 12.195 1.00 65.12 104 ARG A O 1
ATOM 835 N N . VAL A 1 105 ? 20.888 0.082 11.635 1.00 69.50 105 VAL A N 1
ATOM 836 C CA . VAL A 1 105 ? 21.723 1.188 12.119 1.00 69.50 105 VAL A CA 1
ATOM 837 C C . VAL A 1 105 ? 21.758 1.215 13.647 1.00 69.50 105 VAL A C 1
ATOM 839 O O . VAL A 1 105 ? 22.810 1.495 14.213 1.00 69.50 105 VAL A O 1
ATOM 842 N N . LYS A 1 106 ? 20.654 0.896 14.333 1.00 72.38 106 LYS A N 1
ATOM 843 C CA . LYS A 1 106 ? 20.604 0.780 15.796 1.00 72.38 106 LYS A CA 1
ATOM 844 C C . LYS A 1 106 ? 21.479 -0.372 16.279 1.00 72.38 106 LYS A C 1
ATOM 846 O O . LYS A 1 106 ? 22.324 -0.124 17.126 1.00 72.38 106 LYS A O 1
ATOM 851 N N . ALA A 1 107 ? 21.373 -1.555 15.677 1.00 75.25 107 ALA A N 1
ATOM 852 C CA . ALA A 1 107 ? 22.230 -2.699 15.985 1.00 75.25 107 ALA A CA 1
ATOM 853 C C . ALA A 1 107 ? 23.714 -2.387 15.730 1.00 75.25 107 ALA A C 1
ATOM 855 O O . ALA A 1 107 ? 24.559 -2.685 16.566 1.00 75.25 107 ALA A O 1
ATOM 856 N N . TYR A 1 108 ? 24.040 -1.715 14.620 1.00 75.00 108 TYR A N 1
ATOM 857 C CA . TYR A 1 108 ? 25.404 -1.248 14.353 1.00 75.00 108 TYR A CA 1
ATOM 858 C C . TYR A 1 108 ? 25.900 -0.258 15.421 1.00 75.00 108 TYR A C 1
ATOM 860 O O . TYR A 1 108 ? 27.002 -0.400 15.945 1.00 75.00 108 TYR A O 1
ATOM 868 N N . ARG A 1 109 ? 25.072 0.724 15.801 1.00 79.00 109 ARG A N 1
ATOM 869 C CA . ARG A 1 109 ? 25.399 1.703 16.851 1.00 79.00 109 ARG A CA 1
ATOM 870 C C . ARG A 1 109 ? 25.512 1.065 18.236 1.00 79.00 109 ARG A C 1
ATOM 872 O O . ARG A 1 109 ? 26.339 1.506 19.025 1.00 79.00 109 ARG A O 1
ATOM 879 N N . GLU A 1 110 ? 24.689 0.070 18.548 1.00 80.69 110 GLU A N 1
ATOM 880 C CA . GLU A 1 110 ? 24.755 -0.693 19.797 1.00 80.69 110 GLU A CA 1
ATOM 881 C C . GLU A 1 110 ? 26.023 -1.542 19.855 1.00 80.69 110 GLU A C 1
ATOM 883 O O . GLU A 1 110 ? 26.715 -1.483 20.867 1.00 80.69 110 GLU A O 1
ATOM 888 N N . ARG A 1 111 ? 26.400 -2.208 18.755 1.00 77.88 111 ARG A N 1
ATOM 889 C CA . ARG A 1 111 ? 27.694 -2.899 18.631 1.00 77.88 111 ARG A CA 1
ATOM 890 C C . ARG A 1 111 ? 28.870 -1.944 18.842 1.00 77.88 111 ARG A C 1
ATOM 892 O O . ARG A 1 111 ? 29.744 -2.246 19.645 1.00 77.88 111 ARG A O 1
ATOM 899 N N . LEU A 1 112 ? 28.854 -0.756 18.226 1.00 76.81 112 LEU A N 1
ATOM 900 C CA . LEU A 1 112 ? 29.890 0.262 18.467 1.00 76.81 112 LEU A CA 1
ATOM 901 C C . LEU A 1 112 ? 29.939 0.729 19.930 1.00 76.81 112 LEU A C 1
ATOM 903 O O . LEU A 1 112 ? 31.017 0.946 20.475 1.00 76.81 112 LEU A O 1
ATOM 907 N N . LYS A 1 113 ? 28.783 0.911 20.578 1.00 78.12 113 LYS A N 1
ATOM 908 C CA . LYS A 1 113 ? 28.720 1.314 21.993 1.00 78.12 113 LYS A CA 1
ATOM 909 C C . LYS A 1 113 ? 29.216 0.211 22.928 1.00 78.12 113 LYS A C 1
ATOM 911 O O . LYS A 1 113 ? 29.881 0.525 23.909 1.00 78.12 113 LYS A O 1
ATOM 916 N N . GLN A 1 114 ? 28.908 -1.051 22.631 1.00 71.75 114 GLN A N 1
ATOM 917 C CA . GLN A 1 114 ? 29.402 -2.207 23.381 1.00 71.75 114 GLN A CA 1
ATOM 918 C C . GLN A 1 114 ? 30.919 -2.350 23.231 1.00 71.75 114 GLN A C 1
ATOM 920 O O . GLN A 1 114 ? 31.605 -2.453 24.244 1.00 71.75 114 GLN A O 1
ATOM 925 N N . ALA A 1 115 ? 31.447 -2.228 22.009 1.00 67.25 115 ALA A N 1
ATOM 926 C CA . ALA A 1 115 ? 32.889 -2.230 21.754 1.00 67.25 115 ALA A CA 1
ATOM 927 C C . ALA A 1 115 ? 33.621 -1.095 22.496 1.00 67.25 115 ALA A C 1
ATOM 929 O O . ALA A 1 115 ? 34.724 -1.289 22.990 1.00 67.25 115 ALA A O 1
ATOM 930 N N . ARG A 1 116 ? 32.989 0.078 22.652 1.00 59.59 116 ARG A N 1
ATOM 931 C CA . ARG A 1 116 ? 33.581 1.219 23.374 1.00 59.59 116 ARG A CA 1
ATOM 932 C C . ARG A 1 116 ? 33.579 1.075 24.902 1.00 59.59 116 ARG A C 1
ATOM 934 O O . ARG A 1 116 ? 34.366 1.741 25.565 1.00 59.59 116 ARG A O 1
ATOM 941 N N . ASN A 1 117 ? 32.680 0.267 25.466 1.00 60.06 117 ASN A N 1
ATOM 942 C CA . ASN A 1 117 ? 32.528 0.114 26.918 1.00 60.06 117 ASN A CA 1
ATOM 943 C C . ASN A 1 117 ? 33.305 -1.087 27.488 1.00 60.06 117 ASN A C 1
ATOM 945 O O . ASN A 1 117 ? 33.485 -1.163 28.703 1.00 60.06 117 ASN A O 1
ATOM 949 N N . VAL A 1 118 ? 33.774 -2.012 26.646 1.00 48.75 118 VAL A N 1
ATOM 950 C CA . VAL A 1 118 ? 34.616 -3.138 27.071 1.00 48.75 118 VAL A CA 1
ATOM 951 C C . VAL A 1 118 ? 36.079 -2.700 27.024 1.00 48.75 118 VAL A C 1
ATOM 953 O O . VAL A 1 118 ? 36.738 -2.740 25.990 1.00 48.75 118 VAL A O 1
ATOM 956 N N . SER A 1 119 ? 36.598 -2.265 28.172 1.00 49.50 119 SER A N 1
ATOM 957 C CA . SER A 1 119 ? 38.032 -2.049 28.384 1.00 49.50 119 SER A CA 1
ATOM 958 C C . SER A 1 119 ? 38.750 -3.396 28.515 1.00 49.50 119 SER A C 1
ATOM 960 O O . SER A 1 119 ? 39.162 -3.785 29.607 1.00 49.50 119 SER A O 1
ATOM 962 N N . THR A 1 120 ? 38.886 -4.146 27.424 1.00 43.28 120 THR A N 1
ATOM 963 C CA . THR A 1 120 ? 39.822 -5.277 27.340 1.00 43.28 120 THR A CA 1
ATOM 964 C C . THR A 1 120 ? 40.258 -5.446 25.882 1.00 43.28 120 THR A C 1
ATOM 966 O O . THR A 1 120 ? 39.439 -5.744 25.023 1.00 43.28 120 THR A O 1
ATOM 969 N N . THR A 1 121 ? 41.544 -5.171 25.631 1.00 46.47 121 THR A N 1
ATOM 970 C CA . THR A 1 121 ? 42.320 -5.454 24.402 1.00 46.47 121 THR A CA 1
ATOM 971 C C . THR A 1 121 ? 41.700 -5.013 23.065 1.00 46.47 121 THR A C 1
ATOM 973 O O . THR A 1 121 ? 41.069 -5.771 22.340 1.00 46.47 121 THR A O 1
ATOM 976 N N . VAL A 1 122 ? 42.008 -3.764 22.703 1.00 51.84 122 VAL A N 1
ATOM 977 C CA . VAL A 1 122 ? 41.615 -3.004 21.492 1.00 51.84 122 VAL A CA 1
ATOM 978 C C . VAL A 1 122 ? 42.118 -3.599 20.153 1.00 51.84 122 VAL A C 1
ATOM 980 O O . VAL A 1 122 ? 41.867 -3.024 19.107 1.00 51.84 122 VAL A O 1
ATOM 983 N N . GLN A 1 123 ? 42.804 -4.745 20.122 1.00 49.09 123 GLN A N 1
ATOM 984 C CA . GLN A 1 123 ? 43.406 -5.265 18.876 1.00 49.09 123 GLN A CA 1
ATOM 985 C C . GLN A 1 123 ? 42.572 -6.334 18.148 1.00 49.09 123 GLN A C 1
ATOM 987 O O . GLN A 1 123 ? 42.716 -6.486 16.935 1.00 49.09 123 GLN A O 1
ATOM 992 N N . ASP A 1 124 ? 41.656 -7.027 18.829 1.00 48.75 124 ASP A N 1
ATOM 993 C CA . ASP A 1 124 ? 40.979 -8.187 18.225 1.00 48.75 124 ASP A CA 1
ATOM 994 C C . ASP A 1 124 ? 39.637 -7.842 17.553 1.00 48.75 124 ASP A C 1
ATOM 996 O O . ASP A 1 124 ? 39.298 -8.424 16.523 1.00 48.75 124 ASP A O 1
ATOM 1000 N N . ALA A 1 125 ? 38.900 -6.847 18.061 1.00 48.47 125 ALA A N 1
ATOM 1001 C CA . ALA A 1 125 ? 37.570 -6.500 17.544 1.00 48.47 125 ALA A CA 1
ATOM 1002 C C . ALA A 1 125 ? 37.600 -5.703 16.224 1.00 48.47 125 ALA A C 1
ATOM 1004 O O . ALA A 1 125 ? 36.750 -5.918 15.357 1.00 48.47 125 ALA A O 1
ATOM 1005 N N . ASP A 1 126 ? 38.586 -4.816 16.046 1.00 50.38 126 ASP A N 1
ATOM 1006 C CA . ASP A 1 126 ? 38.778 -4.101 14.776 1.00 50.38 126 ASP A CA 1
ATOM 1007 C C . ASP A 1 126 ? 39.246 -5.072 13.679 1.00 50.38 126 ASP A C 1
ATOM 1009 O O . ASP A 1 126 ? 38.752 -5.025 12.553 1.00 50.38 126 ASP A O 1
ATOM 1013 N N . THR A 1 127 ? 40.086 -6.047 14.039 1.00 55.81 127 THR A N 1
ATOM 1014 C CA . THR A 1 127 ? 40.582 -7.079 13.118 1.00 55.81 127 THR A CA 1
ATOM 1015 C C . THR A 1 127 ? 39.463 -7.984 12.590 1.00 55.81 127 THR A C 1
ATOM 1017 O O . THR A 1 127 ? 39.507 -8.406 11.436 1.00 55.81 127 THR A O 1
ATOM 1020 N N . GLU A 1 128 ? 38.446 -8.298 13.394 1.00 54.53 128 GLU A N 1
ATOM 1021 C CA . GLU A 1 128 ? 37.350 -9.185 12.980 1.00 54.53 128 GLU A CA 1
ATOM 1022 C C . GLU A 1 128 ? 36.340 -8.482 12.050 1.00 54.53 128 GLU A C 1
ATOM 1024 O O . GLU A 1 128 ? 35.917 -9.054 11.044 1.00 54.53 128 GLU A O 1
ATOM 1029 N N . LEU A 1 129 ? 36.027 -7.205 12.310 1.00 56.28 129 LEU A N 1
ATOM 1030 C CA . LEU A 1 129 ? 35.175 -6.384 11.435 1.00 56.28 129 LEU A CA 1
ATOM 1031 C C . LEU A 1 129 ? 35.857 -6.029 10.109 1.00 56.28 129 LEU A C 1
ATOM 1033 O O . LEU A 1 129 ? 35.195 -5.970 9.066 1.00 56.28 129 LEU A O 1
ATOM 1037 N N . GLU A 1 130 ? 37.167 -5.788 10.139 1.00 59.53 130 GLU A N 1
ATOM 1038 C CA . GLU A 1 130 ? 37.959 -5.524 8.941 1.00 59.53 130 GLU A CA 1
ATOM 1039 C C . GLU A 1 130 ? 38.090 -6.801 8.095 1.00 59.53 130 GLU A C 1
ATOM 1041 O O . GLU A 1 130 ? 37.800 -6.751 6.900 1.00 59.53 130 GLU A O 1
ATOM 1046 N N . LYS A 1 131 ? 38.311 -7.972 8.718 1.00 62.69 131 LYS A N 1
ATOM 1047 C CA . LYS A 1 131 ? 38.281 -9.286 8.045 1.00 62.69 131 LYS A CA 1
ATOM 1048 C C . LYS A 1 131 ? 36.931 -9.621 7.414 1.00 62.69 131 LYS A C 1
ATOM 1050 O O . LYS A 1 131 ? 36.910 -10.068 6.273 1.00 62.69 131 LYS A O 1
ATOM 1055 N N . GLU A 1 132 ? 35.799 -9.390 8.087 1.00 63.25 132 GLU A N 1
ATOM 1056 C CA . GLU A 1 132 ? 34.476 -9.630 7.479 1.00 63.25 132 GLU A CA 1
ATOM 1057 C C . GLU A 1 132 ? 34.211 -8.696 6.285 1.00 63.25 132 GLU A C 1
ATOM 1059 O O . GLU A 1 132 ? 33.568 -9.079 5.298 1.00 63.25 132 GLU A O 1
ATOM 1064 N N . ARG A 1 133 ? 34.693 -7.449 6.357 1.00 65.44 133 ARG A N 1
ATOM 1065 C CA . ARG A 1 133 ? 34.549 -6.469 5.275 1.00 65.44 133 ARG A CA 1
ATOM 1066 C C . ARG A 1 133 ? 35.440 -6.822 4.087 1.00 65.44 133 ARG A C 1
ATOM 1068 O O . ARG A 1 133 ? 34.956 -6.772 2.954 1.00 65.44 133 ARG A O 1
ATOM 1075 N N . GLU A 1 134 ? 36.679 -7.224 4.354 1.00 68.44 134 GLU A N 1
ATOM 1076 C CA . GLU A 1 134 ? 37.620 -7.745 3.367 1.00 68.44 134 GLU A CA 1
ATOM 1077 C C . GLU A 1 134 ? 37.083 -9.024 2.732 1.00 68.44 134 GLU A C 1
ATOM 1079 O O . GLU A 1 134 ? 36.975 -9.069 1.516 1.00 68.44 134 GLU A O 1
ATOM 1084 N N . GLU A 1 135 ? 36.589 -10.000 3.499 1.00 67.62 135 GLU A N 1
ATOM 1085 C CA . GLU A 1 135 ? 36.035 -11.250 2.964 1.00 67.62 135 GLU A CA 1
ATOM 1086 C C . GLU A 1 135 ? 34.780 -11.004 2.106 1.00 67.62 135 GLU A C 1
ATOM 1088 O O . GLU A 1 135 ? 34.556 -11.670 1.091 1.00 67.62 135 GLU A O 1
ATOM 1093 N N . ARG A 1 136 ? 33.956 -10.006 2.452 1.00 65.50 136 ARG A N 1
ATOM 1094 C CA . ARG A 1 136 ? 32.791 -9.611 1.644 1.00 65.50 136 ARG A CA 1
ATOM 1095 C C . ARG A 1 136 ? 33.191 -8.875 0.363 1.00 65.50 136 ARG A C 1
ATOM 1097 O O . ARG A 1 136 ? 32.504 -9.017 -0.656 1.00 65.50 136 ARG A O 1
ATOM 1104 N N . GLU A 1 137 ? 34.274 -8.101 0.390 1.00 65.19 137 GLU A N 1
ATOM 1105 C CA . GLU A 1 137 ? 34.880 -7.514 -0.807 1.00 65.19 137 GLU A CA 1
ATOM 1106 C C . GLU A 1 137 ? 35.594 -8.564 -1.665 1.00 65.19 137 GLU A C 1
ATOM 1108 O O . GLU A 1 137 ? 35.449 -8.529 -2.886 1.00 65.19 137 GLU A O 1
ATOM 1113 N N . GLU A 1 138 ? 36.273 -9.533 -1.055 1.00 65.81 138 GLU A N 1
ATOM 1114 C CA . GLU A 1 138 ? 36.925 -10.680 -1.689 1.00 65.81 138 GLU A CA 1
ATOM 1115 C C . GLU A 1 138 ? 35.878 -11.552 -2.380 1.00 65.81 138 GLU A C 1
ATOM 1117 O O . GLU A 1 138 ? 36.026 -11.861 -3.557 1.00 65.81 138 GLU A O 1
ATOM 1122 N N . LYS A 1 139 ? 34.754 -11.854 -1.714 1.00 64.81 139 LYS A N 1
ATOM 1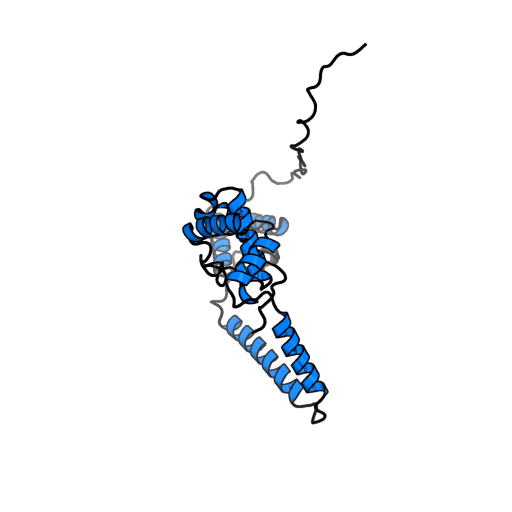123 C CA . LYS A 1 139 ? 33.618 -12.586 -2.297 1.00 64.81 139 LYS A CA 1
ATOM 1124 C C . LYS A 1 139 ? 32.957 -11.801 -3.426 1.00 64.81 139 LYS A C 1
ATOM 1126 O O . LYS A 1 139 ? 32.614 -12.391 -4.445 1.00 64.81 139 LYS A O 1
ATOM 1131 N N . LYS A 1 140 ? 32.832 -10.470 -3.320 1.00 61.81 140 LYS A N 1
ATOM 1132 C CA . LYS A 1 140 ? 32.374 -9.620 -4.439 1.00 61.81 140 LYS A CA 1
ATOM 1133 C C . LYS A 1 140 ? 33.353 -9.627 -5.615 1.00 61.81 140 LYS A C 1
ATOM 1135 O O . LYS A 1 140 ? 32.908 -9.689 -6.758 1.00 61.81 140 LYS A O 1
ATOM 1140 N N . LYS A 1 141 ? 34.662 -9.570 -5.352 1.00 58.50 141 LYS A N 1
ATOM 1141 C CA . LYS A 1 141 ? 35.723 -9.631 -6.369 1.00 58.50 141 LYS A CA 1
ATOM 1142 C C . LYS A 1 141 ? 35.825 -11.025 -6.988 1.00 58.50 141 LYS A C 1
ATOM 1144 O O . LYS A 1 141 ? 36.026 -11.113 -8.191 1.00 58.50 141 LYS A O 1
ATOM 1149 N N . GLN A 1 142 ? 35.635 -12.095 -6.218 1.00 57.12 142 GLN A N 1
ATOM 1150 C CA . GLN A 1 142 ? 35.580 -13.476 -6.700 1.00 57.12 142 GLN A CA 1
ATOM 1151 C C . G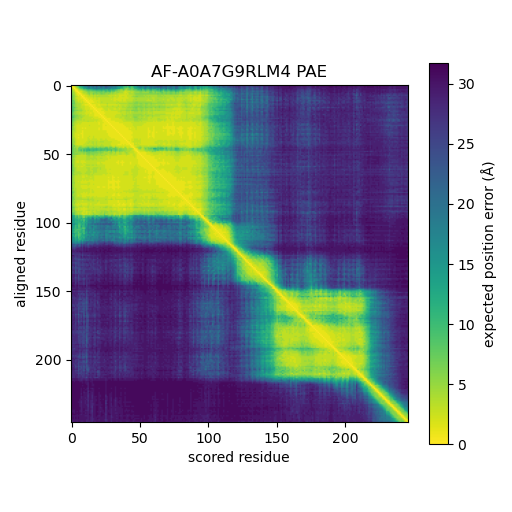LN A 1 142 ? 34.340 -13.704 -7.560 1.00 57.12 142 GLN A C 1
ATOM 1153 O O . GLN A 1 142 ? 34.487 -14.187 -8.673 1.00 57.12 142 GLN A O 1
ATOM 1158 N N . PHE A 1 143 ? 33.157 -13.257 -7.128 1.00 51.84 143 PHE A N 1
ATOM 1159 C CA . PHE A 1 143 ? 31.930 -13.353 -7.930 1.00 51.84 143 PHE A CA 1
ATOM 1160 C C . PHE A 1 143 ? 31.999 -12.491 -9.205 1.00 51.84 143 PHE A C 1
ATOM 1162 O O . PHE A 1 143 ? 31.455 -12.862 -10.241 1.00 51.84 143 PHE A O 1
ATOM 1169 N N . ALA A 1 144 ? 32.728 -11.367 -9.166 1.00 52.19 144 ALA A N 1
ATOM 1170 C CA . ALA A 1 144 ? 33.061 -10.581 -10.356 1.00 52.19 144 ALA A CA 1
ATOM 1171 C C . ALA A 1 144 ? 34.140 -11.247 -11.237 1.00 52.19 144 ALA A C 1
ATOM 1173 O O . ALA A 1 144 ? 34.124 -11.070 -12.451 1.00 52.19 144 ALA A O 1
ATOM 1174 N N . ARG A 1 145 ? 35.057 -12.0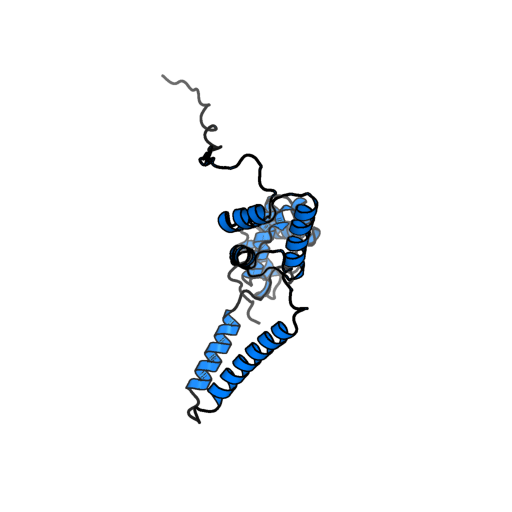34 -10.658 1.00 50.56 145 ARG A N 1
ATOM 1175 C CA . ARG A 1 145 ? 36.095 -12.801 -11.374 1.00 50.56 145 ARG A CA 1
ATOM 1176 C C . ARG A 1 145 ? 35.582 -14.106 -11.980 1.00 50.56 145 ARG A C 1
ATOM 1178 O O . ARG A 1 145 ? 36.200 -14.594 -12.916 1.00 50.56 145 ARG A O 1
ATOM 1185 N N . THR A 1 146 ? 34.452 -14.642 -11.514 1.00 47.88 146 THR A N 1
ATOM 1186 C CA . THR A 1 146 ? 33.744 -15.748 -12.186 1.00 47.88 146 THR A CA 1
ATOM 1187 C C . THR A 1 146 ? 32.811 -15.258 -13.302 1.00 47.88 146 THR A C 1
ATOM 1189 O O . THR A 1 146 ? 32.027 -16.038 -13.842 1.00 47.88 146 THR A O 1
ATOM 1192 N N . SER A 1 147 ? 32.865 -13.971 -13.672 1.00 41.78 147 SER A N 1
ATOM 1193 C CA . SER A 1 147 ? 32.074 -13.449 -14.784 1.00 41.78 147 SER A CA 1
ATOM 1194 C C . SER A 1 147 ? 32.712 -13.845 -16.115 1.00 41.78 147 SER A C 1
ATOM 1196 O O . SER A 1 147 ? 33.854 -13.467 -16.353 1.00 41.78 147 SER A O 1
ATOM 1198 N N . ALA A 1 148 ? 31.932 -14.573 -16.920 1.00 48.56 148 ALA A N 1
ATOM 1199 C CA . ALA A 1 148 ? 31.801 -14.574 -18.382 1.00 48.56 148 ALA A CA 1
ATOM 1200 C C . ALA A 1 148 ? 33.051 -14.324 -19.265 1.00 48.56 148 ALA A C 1
ATOM 1202 O O . ALA A 1 148 ? 33.866 -13.453 -18.979 1.00 48.56 148 ALA A O 1
ATOM 1203 N N . PRO A 1 149 ? 33.153 -15.005 -20.425 1.00 49.09 149 PRO A N 1
ATOM 1204 C CA . PRO A 1 149 ? 34.290 -14.876 -21.338 1.00 49.09 149 PRO A CA 1
ATOM 1205 C C . PRO A 1 149 ? 34.637 -13.411 -21.621 1.00 49.09 149 PRO A C 1
ATOM 1207 O O . PRO A 1 149 ? 33.751 -12.577 -21.854 1.00 49.09 149 PRO A O 1
ATOM 1210 N N . ALA A 1 150 ? 35.936 -13.109 -21.556 1.00 56.59 150 ALA A N 1
ATOM 1211 C CA . ALA A 1 150 ? 36.475 -11.787 -21.825 1.00 56.59 150 ALA A CA 1
ATOM 1212 C C . ALA A 1 150 ? 36.009 -11.327 -23.210 1.00 56.59 150 ALA A C 1
ATOM 1214 O O . ALA A 1 150 ? 36.235 -11.997 -24.214 1.00 56.59 150 ALA A O 1
ATOM 1215 N N . PHE A 1 151 ? 35.319 -10.191 -23.249 1.00 64.75 151 PHE A N 1
ATOM 1216 C CA . PHE A 1 151 ? 34.899 -9.568 -24.494 1.00 64.75 151 PHE A CA 1
ATOM 1217 C C . PHE A 1 151 ? 36.143 -9.150 -25.290 1.00 64.75 151 PHE A C 1
ATOM 1219 O O . PHE A 1 151 ? 36.893 -8.285 -24.836 1.00 64.75 151 PHE A O 1
ATOM 1226 N N . GLN A 1 152 ? 36.363 -9.771 -26.449 1.00 71.12 152 GLN A N 1
ATOM 1227 C CA . GLN A 1 152 ? 37.440 -9.416 -27.373 1.00 71.12 152 GLN A CA 1
ATOM 1228 C C . GLN A 1 152 ? 36.900 -8.433 -28.413 1.00 71.12 152 GLN A C 1
ATOM 1230 O O . GLN A 1 152 ? 35.954 -8.747 -29.134 1.00 71.12 152 GLN A O 1
ATOM 1235 N N . LEU A 1 153 ? 37.484 -7.233 -28.472 1.00 78.00 153 LEU A N 1
ATOM 1236 C CA . LEU A 1 153 ? 37.158 -6.254 -29.506 1.00 78.00 153 LEU A CA 1
ATOM 1237 C C . LEU A 1 153 ? 37.814 -6.692 -30.831 1.00 78.00 153 LEU A C 1
ATOM 1239 O O . LEU A 1 153 ? 39.020 -6.939 -30.836 1.00 78.00 153 LEU A O 1
ATOM 1243 N N . PRO A 1 154 ? 37.069 -6.791 -31.944 1.00 80.94 154 PRO A N 1
ATOM 1244 C CA . PRO A 1 154 ? 37.645 -7.103 -33.245 1.00 80.94 154 PRO A CA 1
ATOM 1245 C C . PRO A 1 154 ? 38.648 -6.041 -33.709 1.00 80.94 154 PRO A C 1
ATOM 1247 O O . PRO A 1 154 ? 38.380 -4.848 -33.591 1.00 80.94 154 PRO A O 1
ATOM 1250 N N . GLU A 1 155 ? 39.753 -6.472 -34.324 1.00 76.56 155 GLU A N 1
ATOM 1251 C CA . GLU A 1 155 ? 40.862 -5.597 -34.753 1.00 76.56 155 GLU A CA 1
ATOM 1252 C C . GLU A 1 155 ? 40.472 -4.513 -35.772 1.00 76.56 155 GLU A C 1
ATOM 1254 O O . GLU A 1 155 ? 41.164 -3.509 -35.910 1.00 76.56 155 GLU A O 1
ATOM 1259 N N . TRP A 1 156 ? 39.359 -4.686 -36.490 1.00 81.88 156 TRP A N 1
ATOM 1260 C CA . TRP A 1 156 ? 38.879 -3.700 -37.464 1.00 81.88 156 TRP A CA 1
ATOM 1261 C C . TRP A 1 156 ? 38.145 -2.510 -36.822 1.00 81.88 156 TRP A C 1
ATOM 1263 O O . TRP A 1 156 ? 37.847 -1.543 -37.520 1.00 81.88 156 TRP A O 1
ATOM 1273 N N . ILE A 1 157 ? 37.845 -2.561 -35.518 1.00 83.31 157 ILE A N 1
ATOM 1274 C CA . ILE A 1 157 ? 37.244 -1.448 -34.773 1.00 83.31 157 ILE A CA 1
ATOM 1275 C C . ILE A 1 157 ? 38.351 -0.671 -34.058 1.00 83.31 157 ILE A C 1
ATOM 1277 O O . ILE A 1 157 ? 39.136 -1.239 -33.303 1.00 83.31 157 ILE A O 1
ATOM 1281 N N . ASN A 1 158 ? 38.377 0.652 -34.234 1.00 81.88 158 ASN A N 1
ATOM 1282 C CA . ASN A 1 158 ? 39.328 1.506 -33.528 1.00 81.88 158 ASN A CA 1
ATOM 1283 C C . ASN A 1 158 ? 39.052 1.504 -32.011 1.00 81.88 158 ASN A C 1
ATOM 1285 O O . ASN A 1 158 ? 37.994 1.948 -31.553 1.00 81.88 158 ASN A O 1
ATOM 1289 N N . GLN A 1 159 ? 40.037 1.042 -31.239 1.00 81.94 159 GLN A N 1
ATOM 1290 C CA . GLN A 1 159 ? 39.957 0.920 -29.784 1.00 81.94 159 GLN A CA 1
ATOM 1291 C C . GLN A 1 159 ? 39.677 2.260 -29.085 1.00 81.94 159 GLN A C 1
ATOM 1293 O O . GLN A 1 159 ? 38.857 2.313 -28.173 1.00 81.94 159 GLN A O 1
ATOM 1298 N N . ALA A 1 160 ? 40.273 3.361 -29.550 1.00 81.25 160 ALA A N 1
ATOM 1299 C CA . ALA A 1 160 ? 40.086 4.673 -28.935 1.00 81.25 160 ALA A CA 1
ATOM 1300 C C . ALA A 1 160 ? 38.647 5.194 -29.102 1.00 81.25 160 ALA A C 1
ATOM 1302 O O . ALA A 1 160 ? 38.069 5.743 -28.162 1.00 81.25 160 ALA A O 1
ATOM 1303 N N . HIS A 1 161 ? 38.036 4.988 -30.275 1.00 79.19 161 HIS A N 1
ATOM 1304 C CA . HIS A 1 161 ? 36.654 5.416 -30.540 1.00 79.19 161 HIS A CA 1
ATOM 1305 C C . HIS A 1 161 ? 35.653 4.549 -29.773 1.00 79.19 161 HIS A C 1
ATOM 1307 O O . HIS A 1 161 ? 34.659 5.052 -29.242 1.00 79.19 161 HIS A O 1
ATOM 1313 N N . TRP A 1 162 ? 35.956 3.255 -29.653 1.00 82.62 162 TRP A N 1
ATOM 1314 C CA . TRP A 1 162 ? 35.192 2.329 -28.831 1.00 82.62 162 TRP A CA 1
ATOM 1315 C C . TRP A 1 162 ? 35.226 2.714 -27.348 1.00 82.62 162 TRP A C 1
ATOM 1317 O O . TRP A 1 162 ? 34.172 2.815 -26.717 1.00 82.62 162 TRP A O 1
ATOM 1327 N N . ASP A 1 163 ? 36.408 2.996 -26.801 1.00 82.81 163 ASP A N 1
ATOM 1328 C CA . ASP A 1 163 ? 36.575 3.376 -25.397 1.00 82.81 163 ASP A CA 1
ATOM 1329 C C . ASP A 1 163 ? 35.909 4.723 -25.089 1.00 82.81 163 ASP A C 1
ATOM 1331 O O . ASP A 1 163 ? 35.214 4.854 -24.076 1.00 82.81 163 ASP A O 1
ATOM 1335 N N . ALA A 1 164 ? 36.024 5.703 -25.992 1.00 82.25 164 ALA A N 1
ATOM 1336 C CA . ALA A 1 164 ? 35.344 6.992 -25.872 1.00 82.25 164 ALA A CA 1
ATOM 1337 C C . ALA A 1 164 ? 33.815 6.823 -25.819 1.00 82.25 164 ALA A C 1
ATOM 1339 O O . ALA A 1 164 ? 33.156 7.333 -24.908 1.00 82.25 164 ALA A O 1
ATOM 1340 N N . TRP A 1 165 ? 33.251 6.028 -26.729 1.00 80.56 165 TRP A N 1
ATOM 1341 C CA . TRP A 1 165 ? 31.823 5.711 -26.761 1.00 80.56 165 TRP A CA 1
ATOM 1342 C C . TRP A 1 165 ? 31.355 4.910 -25.531 1.00 80.56 165 TRP A C 1
ATOM 1344 O O . TRP A 1 165 ? 30.264 5.141 -24.994 1.00 80.56 165 TRP A O 1
ATOM 1354 N N . HIS A 1 166 ? 32.189 3.987 -25.046 1.00 77.62 166 HIS A N 1
ATOM 1355 C CA . HIS A 1 166 ? 31.892 3.115 -23.911 1.00 77.62 166 HIS A CA 1
ATOM 1356 C C . HIS A 1 166 ? 32.097 3.802 -22.542 1.00 77.62 166 HIS A C 1
ATOM 1358 O O . HIS A 1 166 ? 31.530 3.365 -21.535 1.00 77.62 166 HIS A O 1
ATOM 1364 N N . SER A 1 167 ? 32.853 4.904 -22.484 1.00 78.88 167 SER A N 1
ATOM 1365 C CA . SER A 1 167 ? 33.111 5.675 -21.256 1.00 78.88 167 SER A CA 1
ATOM 1366 C C . SER A 1 167 ? 31.868 6.378 -20.684 1.00 78.88 167 SER A C 1
ATOM 1368 O O . SER A 1 167 ? 31.821 6.702 -19.493 1.00 78.88 167 SER A O 1
ATOM 1370 N N . CYS A 1 168 ? 30.826 6.566 -21.503 1.00 73.94 168 CYS A N 1
ATOM 1371 C CA . CYS A 1 168 ? 29.595 7.248 -21.116 1.00 73.94 168 CYS A CA 1
ATOM 1372 C C . CYS A 1 168 ? 28.893 6.551 -19.920 1.00 73.94 168 CYS A C 1
ATOM 1374 O O . CYS A 1 168 ? 28.695 5.329 -19.946 1.00 73.94 168 CYS A O 1
ATOM 1376 N N . PRO A 1 169 ? 28.411 7.290 -18.892 1.00 67.56 169 PRO A N 1
ATOM 1377 C CA . PRO A 1 169 ? 27.868 6.710 -17.651 1.00 67.56 169 PRO A CA 1
ATOM 1378 C C . PRO A 1 169 ? 26.749 5.680 -17.843 1.00 67.56 169 PRO A C 1
ATOM 1380 O O . PRO A 1 169 ? 26.660 4.711 -17.091 1.00 67.56 169 PRO A O 1
ATOM 1383 N N . LYS A 1 170 ? 25.913 5.861 -18.874 1.00 68.25 170 LYS A N 1
ATOM 1384 C CA . LYS A 1 170 ? 24.814 4.941 -19.201 1.00 68.25 170 LYS A CA 1
ATOM 1385 C C . LYS A 1 170 ? 25.282 3.610 -19.819 1.00 68.25 170 LYS A C 1
ATOM 1387 O O . LYS A 1 170 ? 24.510 2.660 -19.806 1.00 68.25 170 LYS A O 1
ATOM 1392 N N . ARG A 1 171 ? 26.516 3.522 -20.341 1.00 68.75 171 ARG A N 1
ATOM 1393 C CA . ARG A 1 171 ? 27.093 2.317 -20.978 1.00 68.75 171 ARG A CA 1
ATOM 1394 C C . ARG A 1 171 ? 28.226 1.667 -20.202 1.00 68.75 171 ARG A C 1
ATOM 1396 O O . ARG A 1 171 ? 28.533 0.509 -20.454 1.00 68.75 171 ARG A O 1
ATOM 1403 N N . LYS A 1 172 ? 28.793 2.353 -19.210 1.00 71.56 172 LYS A N 1
ATOM 1404 C CA . LYS A 1 172 ? 29.833 1.792 -18.336 1.00 71.56 172 LYS A CA 1
ATOM 1405 C C . LYS A 1 172 ? 29.426 0.455 -17.681 1.00 71.56 172 LYS A C 1
ATOM 1407 O O . LYS A 1 172 ? 30.294 -0.308 -17.275 1.00 71.56 172 LYS A O 1
ATOM 1412 N N . LYS A 1 173 ? 28.118 0.167 -17.598 1.00 72.69 173 LYS A N 1
ATOM 1413 C CA . LYS A 1 173 ? 27.530 -1.080 -17.070 1.00 72.69 173 LYS A CA 1
ATOM 1414 C C . LYS A 1 173 ? 26.947 -2.023 -18.142 1.00 72.69 173 LYS A C 1
ATOM 1416 O O . LYS A 1 173 ? 26.184 -2.916 -17.787 1.00 72.69 173 LYS A O 1
ATOM 1421 N N . ALA A 1 174 ? 27.241 -1.821 -19.428 1.00 75.06 174 ALA A N 1
ATOM 1422 C CA . ALA A 1 174 ? 26.725 -2.680 -20.493 1.00 75.06 174 ALA A CA 1
ATOM 1423 C C . ALA A 1 174 ? 27.279 -4.112 -20.376 1.00 75.06 174 ALA A C 1
ATOM 1425 O O . ALA A 1 174 ? 28.473 -4.308 -20.127 1.00 75.06 174 ALA A O 1
ATOM 1426 N N . THR A 1 175 ? 26.415 -5.113 -20.559 1.00 79.50 175 THR A N 1
ATOM 1427 C CA . THR A 1 175 ? 26.799 -6.533 -20.517 1.00 79.50 175 THR A CA 1
ATOM 1428 C C . THR A 1 175 ? 27.606 -6.925 -21.759 1.00 79.50 175 THR A C 1
ATOM 1430 O O . THR A 1 175 ? 27.504 -6.283 -22.805 1.00 79.50 175 THR A O 1
ATOM 1433 N N . ASN A 1 176 ? 28.392 -8.008 -21.690 1.00 79.38 176 ASN A N 1
ATOM 1434 C CA . ASN A 1 176 ? 29.180 -8.476 -22.843 1.00 79.38 176 ASN A CA 1
ATOM 1435 C C . ASN A 1 176 ? 28.295 -8.790 -24.067 1.00 79.38 176 ASN A C 1
ATOM 1437 O O . ASN A 1 176 ? 28.677 -8.470 -25.187 1.00 79.38 176 ASN A O 1
ATOM 1441 N N . ALA A 1 177 ? 27.075 -9.298 -23.858 1.00 77.94 177 ALA A N 1
ATOM 1442 C CA . ALA A 1 177 ? 26.097 -9.511 -24.928 1.00 77.94 177 ALA A CA 1
ATOM 1443 C C . ALA A 1 177 ? 25.663 -8.199 -25.613 1.00 77.94 177 ALA A C 1
ATOM 1445 O O . ALA A 1 177 ? 25.520 -8.146 -26.830 1.00 77.94 177 ALA A O 1
ATOM 1446 N N . GLN A 1 178 ? 25.497 -7.111 -24.852 1.00 78.50 178 GLN A N 1
ATOM 1447 C CA . GLN A 1 178 ? 25.164 -5.796 -25.414 1.00 78.50 178 GLN A CA 1
ATOM 1448 C C . GLN A 1 178 ? 26.315 -5.199 -26.223 1.00 78.50 178 GLN A C 1
ATOM 1450 O O . GLN A 1 178 ? 26.078 -4.554 -27.243 1.00 78.50 178 GLN A O 1
ATOM 1455 N N . LYS A 1 179 ? 27.557 -5.436 -25.791 1.00 83.12 179 LYS A N 1
ATOM 1456 C CA . LYS A 1 179 ? 28.743 -5.050 -26.557 1.00 83.12 179 LYS A CA 1
ATOM 1457 C C . LYS A 1 179 ? 28.840 -5.835 -27.869 1.00 83.12 179 LYS A C 1
ATOM 1459 O O . LYS A 1 179 ? 29.140 -5.237 -28.897 1.00 83.12 179 LYS A O 1
ATOM 1464 N N . GLN A 1 180 ? 28.510 -7.130 -27.851 1.00 82.50 180 GLN A N 1
ATOM 1465 C CA . GLN A 1 180 ? 28.486 -7.962 -29.056 1.00 82.50 180 GLN A CA 1
ATOM 1466 C C . GLN A 1 180 ? 27.446 -7.468 -30.070 1.00 82.50 180 GLN A C 1
ATOM 1468 O O . GLN A 1 180 ? 27.789 -7.246 -31.223 1.00 82.50 180 GLN A O 1
ATOM 1473 N N . MET A 1 181 ? 26.226 -7.144 -29.626 1.00 84.25 181 MET A N 1
ATOM 1474 C CA . MET A 1 181 ? 25.190 -6.578 -30.507 1.00 84.25 181 MET A CA 1
ATOM 1475 C C . MET A 1 181 ? 25.616 -5.259 -31.178 1.00 84.25 181 MET A C 1
ATOM 1477 O O . MET A 1 181 ? 25.187 -4.955 -32.290 1.00 84.25 181 MET A O 1
ATOM 1481 N N . ALA A 1 182 ? 26.459 -4.457 -30.519 1.00 84.06 182 ALA A N 1
ATOM 1482 C CA . ALA A 1 182 ? 27.011 -3.244 -31.116 1.00 84.06 182 ALA A CA 1
ATOM 1483 C C . ALA A 1 182 ? 28.069 -3.554 -32.188 1.00 84.06 182 ALA A C 1
ATOM 1485 O O . ALA A 1 182 ? 28.058 -2.913 -33.238 1.00 84.06 182 ALA A O 1
ATOM 1486 N N . ILE A 1 183 ? 28.929 -4.554 -31.959 1.00 85.06 183 ILE A N 1
ATOM 1487 C CA . ILE A 1 183 ? 29.871 -5.052 -32.973 1.00 85.06 183 ILE A CA 1
ATOM 1488 C C . ILE A 1 183 ? 29.114 -5.599 -34.180 1.00 85.06 183 ILE A C 1
ATOM 1490 O O . ILE A 1 183 ? 29.446 -5.235 -35.303 1.00 85.06 183 ILE A O 1
ATOM 1494 N N . ASP A 1 184 ? 28.099 -6.434 -33.962 1.00 85.00 184 ASP A N 1
ATOM 1495 C CA . ASP A 1 184 ? 27.335 -7.071 -35.041 1.00 85.00 184 ASP A CA 1
ATOM 1496 C C . ASP A 1 184 ? 26.629 -6.021 -35.914 1.00 85.00 184 ASP A C 1
ATOM 1498 O O . ASP A 1 184 ? 26.541 -6.140 -37.135 1.00 85.00 184 ASP A O 1
ATOM 1502 N N . LYS A 1 185 ? 26.183 -4.921 -35.299 1.00 85.69 185 LYS A N 1
ATOM 1503 C CA . LYS A 1 185 ? 25.612 -3.783 -36.022 1.00 85.69 185 LYS A CA 1
ATOM 1504 C C . LYS A 1 185 ? 26.657 -3.042 -36.862 1.00 85.69 185 LYS A C 1
ATOM 1506 O O . LYS A 1 185 ? 26.375 -2.681 -38.002 1.00 85.69 185 LYS A O 1
ATOM 1511 N N . LEU A 1 186 ? 27.856 -2.824 -36.319 1.00 85.12 186 LEU A N 1
ATOM 1512 C CA . LEU A 1 186 ? 28.964 -2.204 -37.055 1.00 85.12 186 LEU A CA 1
ATOM 1513 C C . LEU A 1 186 ? 29.487 -3.124 -38.174 1.00 85.12 186 LEU A C 1
ATOM 1515 O O . LEU A 1 186 ? 29.869 -2.628 -39.231 1.00 85.12 186 LEU A O 1
ATOM 1519 N N . SER A 1 187 ? 29.484 -4.447 -37.975 1.00 85.56 187 SER A N 1
ATOM 1520 C CA . SER A 1 187 ? 29.944 -5.417 -38.974 1.00 85.56 187 SER A CA 1
ATOM 1521 C C . SER A 1 187 ? 28.971 -5.513 -40.149 1.00 85.56 187 SER A C 1
ATOM 1523 O O . SER A 1 187 ? 29.412 -5.529 -41.298 1.00 85.56 187 SER A O 1
ATOM 1525 N N . ALA A 1 188 ? 27.661 -5.464 -39.883 1.00 85.94 188 ALA A N 1
ATOM 1526 C CA . ALA A 1 188 ? 26.634 -5.347 -40.915 1.00 85.94 188 ALA A CA 1
ATOM 1527 C C . ALA A 1 188 ? 26.821 -4.072 -41.752 1.00 85.94 188 ALA A C 1
ATOM 1529 O O . ALA A 1 188 ? 26.798 -4.118 -42.977 1.00 85.94 188 ALA A O 1
ATOM 1530 N N . TRP A 1 189 ? 27.107 -2.936 -41.113 1.00 84.12 189 TRP A N 1
ATOM 1531 C CA . TRP A 1 189 ? 27.364 -1.679 -41.823 1.00 84.12 189 TRP A CA 1
ATOM 1532 C C . TRP A 1 189 ? 28.646 -1.690 -42.638 1.00 84.12 189 TRP A C 1
ATOM 1534 O O . TRP A 1 189 ? 28.668 -1.151 -43.741 1.00 84.12 189 TRP A O 1
ATOM 1544 N N . ARG A 1 190 ? 29.686 -2.357 -42.138 1.00 83.00 190 ARG A N 1
ATOM 1545 C CA . ARG A 1 190 ? 30.901 -2.606 -42.909 1.00 83.00 190 ARG A CA 1
ATOM 1546 C C . ARG A 1 190 ? 30.607 -3.444 -44.158 1.00 83.00 190 ARG A C 1
ATOM 1548 O O . ARG A 1 190 ? 31.132 -3.123 -45.218 1.00 83.00 190 ARG A O 1
ATOM 1555 N N . ALA A 1 191 ? 29.764 -4.474 -44.051 1.00 82.75 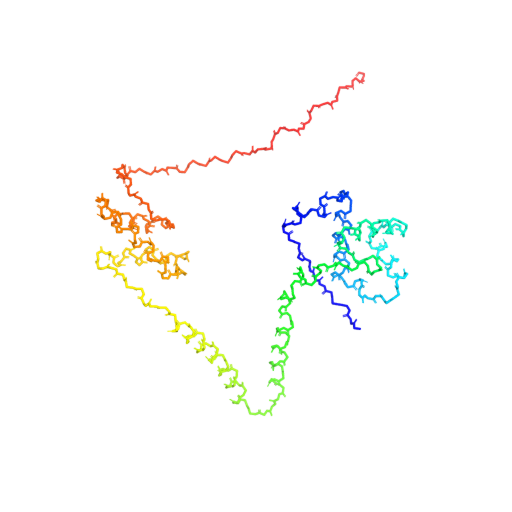191 ALA A N 1
ATOM 1556 C CA . ALA A 1 191 ? 29.347 -5.295 -45.191 1.00 82.75 191 ALA A CA 1
ATOM 1557 C C . ALA A 1 191 ? 28.471 -4.518 -46.196 1.00 82.75 191 ALA A C 1
ATOM 1559 O O . ALA A 1 191 ? 28.571 -4.743 -47.397 1.00 82.75 191 ALA A O 1
ATOM 1560 N N . GLU A 1 192 ? 27.663 -3.571 -45.714 1.00 83.06 192 GLU A N 1
ATOM 1561 C CA . GLU A 1 192 ? 26.850 -2.659 -46.533 1.00 83.06 192 GLU A CA 1
ATOM 1562 C C . GLU A 1 192 ? 27.659 -1.500 -47.159 1.00 83.06 192 GLU A C 1
ATOM 1564 O O . GLU A 1 192 ? 27.097 -0.702 -47.906 1.00 83.06 192 GLU A O 1
ATOM 1569 N N . GLY A 1 193 ? 28.960 -1.376 -46.860 1.00 80.31 193 GLY A N 1
ATOM 1570 C CA . GLY A 1 193 ? 29.810 -0.283 -47.353 1.00 80.31 193 GLY A CA 1
ATOM 1571 C C . GLY A 1 193 ? 29.555 1.072 -46.679 1.00 80.31 193 GLY A C 1
ATOM 1572 O O . GLY A 1 193 ? 29.982 2.105 -47.187 1.00 80.31 193 GLY A O 1
ATOM 1573 N N . VAL A 1 194 ? 28.861 1.084 -45.539 1.00 80.19 194 VAL A N 1
ATOM 1574 C CA . VAL A 1 194 ? 28.619 2.282 -44.729 1.00 80.19 194 VAL A CA 1
ATOM 1575 C C . VAL A 1 194 ? 29.856 2.581 -43.878 1.00 80.19 194 VAL A C 1
ATOM 1577 O O . VAL A 1 194 ? 30.489 1.672 -43.327 1.00 80.19 194 VAL A O 1
ATOM 1580 N N . ASP A 1 195 ? 30.181 3.868 -43.729 1.00 83.75 195 ASP A N 1
ATOM 1581 C CA . ASP A 1 195 ? 31.276 4.330 -42.874 1.00 83.75 195 ASP A CA 1
ATOM 1582 C C . ASP A 1 195 ? 30.952 4.120 -41.383 1.00 83.75 195 ASP A C 1
ATOM 1584 O O . ASP A 1 195 ? 30.449 4.982 -40.658 1.00 83.75 195 ASP A O 1
ATOM 1588 N N . HIS A 1 196 ? 31.212 2.899 -40.932 1.00 80.19 196 HIS A N 1
ATOM 1589 C CA . HIS A 1 196 ? 31.027 2.441 -39.564 1.00 80.19 196 HIS A CA 1
ATOM 1590 C C . HIS A 1 196 ? 31.967 3.147 -38.572 1.00 80.19 196 HIS A C 1
ATOM 1592 O O . HIS A 1 196 ? 31.622 3.245 -37.392 1.00 80.19 196 HIS A O 1
ATOM 1598 N N . ALA A 1 197 ? 33.119 3.659 -39.027 1.00 82.62 197 ALA A N 1
ATOM 1599 C CA . ALA A 1 197 ? 34.054 4.404 -38.188 1.00 82.62 197 ALA A CA 1
ATOM 1600 C C . ALA A 1 197 ? 33.488 5.791 -37.854 1.00 82.62 197 ALA A C 1
ATOM 1602 O O . ALA A 1 197 ? 33.336 6.117 -36.672 1.00 82.62 197 ALA A O 1
ATOM 1603 N N . ALA A 1 198 ? 33.025 6.534 -38.866 1.00 81.31 198 ALA A N 1
ATOM 1604 C CA . ALA A 1 198 ? 32.356 7.820 -38.661 1.00 81.31 198 ALA A CA 1
ATOM 1605 C C . ALA A 1 198 ? 31.072 7.687 -37.824 1.00 81.31 198 ALA A C 1
ATOM 1607 O O . ALA A 1 198 ? 30.753 8.553 -37.007 1.00 81.31 198 ALA A O 1
ATOM 1608 N N . ALA A 1 199 ? 30.330 6.587 -37.976 1.00 83.00 199 ALA A N 1
ATOM 1609 C CA . ALA A 1 199 ? 29.144 6.311 -37.164 1.00 83.00 199 ALA A CA 1
ATOM 1610 C C . ALA A 1 199 ? 29.468 6.171 -35.663 1.00 83.00 199 ALA A C 1
ATOM 1612 O O . ALA A 1 199 ? 28.724 6.671 -34.812 1.00 83.00 199 ALA A O 1
ATOM 1613 N N . LEU A 1 200 ? 30.574 5.494 -35.336 1.00 84.50 200 LEU A N 1
ATOM 1614 C CA . LEU A 1 200 ? 31.030 5.303 -33.960 1.00 84.50 200 LEU A CA 1
ATOM 1615 C C . LEU A 1 200 ? 31.558 6.613 -33.359 1.00 84.50 200 LEU A C 1
ATOM 1617 O O . LEU A 1 200 ? 31.213 6.942 -32.224 1.00 84.50 200 LEU A O 1
ATOM 1621 N N . GLU A 1 201 ? 32.319 7.389 -34.132 1.00 83.75 201 GLU A N 1
ATOM 1622 C CA . GLU A 1 201 ? 32.832 8.707 -33.735 1.00 83.75 201 GLU A CA 1
ATOM 1623 C C . GLU A 1 201 ? 31.706 9.700 -33.445 1.00 83.75 201 GLU A C 1
ATOM 1625 O O . GLU A 1 201 ? 31.662 10.297 -32.369 1.00 83.75 201 GLU A O 1
ATOM 1630 N N . ASN A 1 202 ? 30.737 9.819 -34.355 1.00 83.50 202 ASN A N 1
ATOM 1631 C CA . ASN A 1 202 ? 29.585 10.699 -34.173 1.00 83.50 202 ASN A CA 1
ATOM 1632 C C . ASN A 1 202 ? 28.764 10.311 -32.937 1.00 83.50 202 ASN A C 1
ATOM 1634 O O . ASN A 1 202 ? 28.318 11.177 -32.182 1.00 83.50 202 ASN A O 1
ATOM 1638 N N . ALA A 1 203 ? 28.600 9.009 -32.684 1.00 81.62 203 ALA A N 1
ATOM 1639 C CA . ALA A 1 203 ? 27.920 8.530 -31.488 1.00 81.62 203 ALA A CA 1
ATOM 1640 C C . ALA A 1 203 ? 28.716 8.819 -30.202 1.00 81.62 203 ALA A C 1
ATOM 1642 O O . ALA A 1 203 ? 28.104 9.121 -29.173 1.00 81.62 203 ALA A O 1
ATOM 1643 N N . ALA A 1 204 ? 30.051 8.737 -30.248 1.00 82.19 204 ALA A N 1
ATOM 1644 C CA . ALA A 1 204 ? 30.927 9.077 -29.128 1.00 82.19 204 ALA A CA 1
ATOM 1645 C C . ALA A 1 204 ? 30.866 10.580 -28.808 1.00 82.19 204 ALA A C 1
ATOM 1647 O O . ALA A 1 204 ? 30.659 10.950 -27.654 1.00 82.19 204 ALA A O 1
ATOM 1648 N N . ILE A 1 205 ? 30.950 11.436 -29.832 1.00 81.88 205 ILE A N 1
ATOM 1649 C CA . ILE A 1 205 ? 30.864 12.900 -29.707 1.00 81.88 205 ILE A CA 1
ATOM 1650 C C . ILE A 1 205 ? 29.474 13.331 -29.219 1.00 81.88 205 ILE A C 1
ATOM 1652 O O . ILE A 1 205 ? 29.354 14.181 -28.339 1.00 81.88 205 ILE A O 1
ATOM 1656 N N . GLY A 1 206 ? 28.411 12.731 -29.763 1.00 77.06 206 GLY A N 1
ATOM 1657 C CA . GLY A 1 206 ? 27.028 13.053 -29.408 1.00 77.06 206 GLY A CA 1
ATOM 1658 C C . GLY A 1 206 ? 26.561 12.477 -28.068 1.00 77.06 206 GLY A C 1
ATOM 1659 O O . GLY A 1 206 ? 25.468 12.815 -27.606 1.00 77.06 206 GLY A O 1
ATOM 1660 N N . GLY A 1 207 ? 27.339 11.580 -27.449 1.00 75.00 207 GLY A N 1
ATOM 1661 C CA . GLY A 1 207 ? 26.939 10.857 -26.238 1.00 75.00 207 GLY A CA 1
ATOM 1662 C C . GLY A 1 207 ? 25.676 10.005 -26.431 1.00 75.00 207 GLY A C 1
ATOM 1663 O O . GLY A 1 207 ? 24.940 9.733 -25.476 1.00 75.00 207 GLY A O 1
ATOM 1664 N N . TRP A 1 208 ? 25.372 9.622 -27.672 1.00 77.00 208 TRP A N 1
ATOM 1665 C CA . TRP A 1 208 ? 24.156 8.891 -28.010 1.00 77.00 208 TRP A CA 1
ATOM 1666 C C . TRP A 1 208 ? 24.235 7.457 -27.518 1.00 77.00 208 TRP A C 1
ATOM 1668 O O . TRP A 1 208 ? 25.309 6.866 -27.504 1.00 77.00 208 TRP A O 1
ATOM 1678 N N . GLN A 1 209 ? 23.086 6.884 -27.139 1.00 73.25 209 GLN A N 1
ATOM 1679 C CA . GLN A 1 209 ? 22.956 5.470 -26.758 1.00 73.25 209 GLN A CA 1
ATOM 1680 C C . GLN A 1 209 ? 22.807 4.529 -27.964 1.00 73.25 209 GLN A C 1
ATOM 1682 O O . GLN A 1 209 ? 23.143 3.348 -27.878 1.00 73.25 209 GLN A O 1
ATOM 1687 N N . GLY A 1 210 ? 22.366 5.029 -29.111 1.00 79.12 210 GLY A N 1
ATOM 1688 C CA . GLY A 1 210 ? 22.336 4.259 -30.351 1.00 79.12 210 GLY A CA 1
ATOM 1689 C C . GLY A 1 210 ? 23.591 4.491 -31.182 1.00 79.12 210 GLY A C 1
ATOM 1690 O O . GLY A 1 210 ? 24.148 5.584 -31.165 1.00 79.12 210 GLY A O 1
ATOM 1691 N N . LEU A 1 211 ? 24.016 3.466 -31.918 1.00 81.94 211 LEU A N 1
ATOM 1692 C CA . LEU A 1 211 ? 24.781 3.669 -33.145 1.00 81.94 211 LEU A CA 1
ATOM 1693 C C . LEU A 1 211 ? 23.760 3.941 -34.252 1.00 81.94 211 LEU A C 1
ATOM 1695 O O . LEU A 1 211 ? 22.810 3.157 -34.399 1.00 81.94 211 LEU A O 1
ATOM 1699 N N . PHE A 1 212 ? 23.964 4.997 -35.038 1.00 81.25 212 PHE A N 1
ATOM 1700 C CA . PHE A 1 212 ? 23.119 5.357 -36.184 1.00 81.25 212 PHE A CA 1
ATOM 1701 C C . PHE A 1 212 ? 23.951 5.415 -37.466 1.00 81.25 212 PHE A C 1
ATOM 1703 O O . PHE A 1 212 ? 25.146 5.692 -37.395 1.00 81.25 212 PHE A O 1
ATOM 1710 N N . LYS A 1 213 ? 23.329 5.133 -38.620 1.00 77.25 213 LYS A N 1
ATOM 1711 C CA . LYS A 1 213 ? 24.000 5.282 -39.918 1.00 77.25 213 LYS A CA 1
ATOM 1712 C C . LYS A 1 213 ? 24.409 6.758 -40.081 1.00 77.25 213 LYS A C 1
ATOM 1714 O O . LYS A 1 213 ? 23.585 7.617 -39.755 1.00 77.25 213 LYS A O 1
ATOM 1719 N N . PRO A 1 214 ? 25.639 7.061 -40.531 1.00 67.38 214 PRO A N 1
ATOM 1720 C CA . PRO A 1 214 ? 26.021 8.430 -40.833 1.00 67.38 214 PRO A CA 1
ATOM 1721 C C . PRO A 1 214 ? 25.131 8.928 -41.969 1.00 67.38 214 PRO A C 1
ATOM 1723 O O . PRO A 1 214 ? 24.983 8.259 -42.991 1.00 67.38 214 PRO A O 1
ATOM 1726 N N . ASP A 1 215 ? 24.492 10.071 -41.759 1.00 60.94 215 ASP A N 1
ATOM 1727 C CA . ASP A 1 215 ? 23.698 10.721 -42.792 1.00 60.94 215 ASP A CA 1
ATOM 1728 C C . ASP A 1 215 ? 24.659 11.287 -43.857 1.00 60.94 215 ASP A C 1
ATOM 1730 O O . ASP A 1 215 ? 25.568 12.042 -43.489 1.00 60.94 215 ASP A O 1
ATOM 1734 N N . PRO A 1 216 ? 24.511 10.947 -45.155 1.00 54.53 216 PRO A N 1
ATOM 1735 C CA . PRO A 1 216 ? 25.382 11.471 -46.207 1.00 54.53 216 PRO A CA 1
ATOM 1736 C C . PRO A 1 216 ? 25.354 13.004 -46.330 1.00 54.53 216 PRO A C 1
ATOM 1738 O O . PRO A 1 216 ? 26.209 13.556 -47.019 1.00 54.53 216 PRO A O 1
ATOM 1741 N N . SER A 1 217 ? 24.415 13.712 -45.682 1.00 50.56 217 SER A N 1
ATOM 1742 C CA . SER A 1 217 ? 24.289 15.171 -45.803 1.00 50.56 217 SER A CA 1
ATOM 1743 C C . SER A 1 217 ? 24.855 16.004 -44.646 1.00 50.56 217 SER A C 1
ATOM 1745 O O . SER A 1 217 ? 24.665 17.220 -44.647 1.00 50.56 217 SER A O 1
ATOM 1747 N N . VAL A 1 218 ? 25.522 15.422 -43.642 1.00 51.03 218 VAL A N 1
ATOM 1748 C CA . VAL A 1 218 ? 25.936 16.186 -42.442 1.00 51.03 218 VAL A CA 1
ATOM 1749 C C . VAL A 1 218 ? 27.449 16.410 -42.386 1.00 51.03 218 VAL A C 1
ATOM 1751 O O . VAL A 1 218 ? 28.115 16.119 -41.398 1.00 51.03 218 VAL A O 1
ATOM 1754 N N . SER A 1 219 ? 27.992 17.041 -43.429 1.00 43.88 219 SER A N 1
ATOM 1755 C CA . SER A 1 219 ? 29.135 17.945 -43.268 1.00 43.88 219 SER A CA 1
ATOM 1756 C C . SER A 1 219 ? 28.597 19.357 -43.007 1.00 43.88 219 SER A C 1
ATOM 1758 O O . SER A 1 219 ? 28.414 20.152 -43.924 1.00 43.88 219 SER A O 1
ATOM 1760 N N . GLY A 1 220 ? 28.310 19.662 -41.741 1.00 46.75 220 GLY A N 1
ATOM 1761 C CA . GLY A 1 220 ? 28.057 21.030 -41.283 1.00 46.75 220 GLY A CA 1
ATOM 1762 C C . GLY A 1 220 ? 26.610 21.511 -41.398 1.00 46.75 220 GLY A C 1
ATOM 1763 O O . GLY A 1 220 ? 26.236 22.214 -42.326 1.00 46.75 220 GLY A O 1
ATOM 1764 N N . SER A 1 221 ? 25.801 21.240 -40.376 1.00 33.31 221 SER A N 1
ATOM 1765 C CA . SER A 1 221 ? 24.582 22.013 -40.130 1.00 33.31 221 SER A CA 1
ATOM 1766 C C . SER A 1 221 ? 24.210 21.928 -38.651 1.00 33.31 221 SER A C 1
ATOM 1768 O O . SER A 1 221 ? 23.756 20.903 -38.145 1.00 33.31 221 SER A O 1
ATOM 1770 N N . ARG A 1 222 ? 24.471 23.020 -37.922 1.00 44.34 222 ARG A N 1
ATOM 1771 C CA . ARG A 1 222 ? 23.988 23.232 -36.552 1.00 44.34 222 ARG A CA 1
ATOM 1772 C C . ARG A 1 222 ? 22.468 23.383 -36.601 1.00 44.34 222 ARG A C 1
ATOM 1774 O O . ARG A 1 222 ? 21.975 24.441 -36.980 1.00 44.34 222 ARG A O 1
ATOM 1781 N N . SER A 1 223 ? 21.725 22.378 -36.146 1.00 36.03 223 SER A N 1
ATOM 1782 C CA . SER A 1 223 ? 20.301 22.570 -35.868 1.00 36.03 223 SER A CA 1
ATOM 1783 C C . SER A 1 223 ? 20.129 23.308 -34.540 1.00 36.03 223 SER A C 1
ATOM 1785 O O . SER A 1 223 ? 20.321 22.752 -33.458 1.00 36.03 223 SER A O 1
ATOM 1787 N N . VAL A 1 224 ? 19.750 24.580 -34.642 1.00 40.31 224 VAL A N 1
ATOM 1788 C CA . VAL A 1 224 ? 19.220 25.406 -33.553 1.00 40.31 224 VAL A CA 1
ATOM 1789 C C . VAL A 1 224 ? 18.068 24.663 -32.863 1.00 40.31 224 VAL A C 1
ATOM 1791 O O . VAL A 1 224 ? 17.137 24.192 -33.517 1.00 40.31 224 VAL A O 1
ATOM 1794 N N . ARG A 1 225 ? 18.123 24.554 -31.529 1.00 35.28 225 ARG A N 1
ATOM 1795 C CA . ARG A 1 225 ? 16.998 24.094 -30.700 1.00 35.28 225 ARG A CA 1
ATOM 1796 C C . ARG A 1 225 ? 15.806 25.029 -30.918 1.00 35.28 225 ARG A C 1
ATOM 1798 O O . ARG A 1 225 ? 15.850 26.175 -30.484 1.00 35.28 225 ARG A O 1
ATOM 1805 N N . ARG A 1 226 ? 14.721 24.533 -31.514 1.00 38.19 226 ARG A N 1
ATOM 1806 C CA . ARG A 1 226 ? 13.398 25.152 -31.360 1.00 38.19 226 ARG A CA 1
ATOM 1807 C C . ARG A 1 226 ? 12.838 24.733 -30.003 1.00 38.19 226 ARG A C 1
ATOM 1809 O O . ARG A 1 226 ? 12.470 23.577 -29.817 1.00 38.19 226 ARG A O 1
ATOM 1816 N N . SER A 1 227 ? 12.807 25.656 -29.048 1.00 41.22 227 SER A N 1
ATOM 1817 C CA . SER A 1 227 ? 11.989 25.531 -27.842 1.00 41.22 227 SER A CA 1
ATOM 1818 C C . SER A 1 227 ? 10.559 25.948 -28.181 1.00 41.22 227 SER A C 1
ATOM 1820 O O . SER A 1 227 ? 10.297 27.135 -28.360 1.00 41.22 227 SER A O 1
ATOM 1822 N N . ALA A 1 228 ? 9.647 24.985 -28.272 1.00 36.94 228 ALA A N 1
ATOM 1823 C CA . ALA A 1 228 ? 8.211 25.240 -28.282 1.00 36.94 228 ALA A CA 1
ATOM 1824 C C . ALA A 1 228 ? 7.617 24.630 -27.007 1.00 36.94 228 ALA A C 1
ATOM 1826 O O . ALA A 1 228 ? 7.263 23.454 -26.967 1.00 36.94 228 ALA A O 1
ATOM 1827 N N . THR A 1 229 ? 7.576 25.426 -25.942 1.00 42.47 229 THR A N 1
ATOM 1828 C CA . THR A 1 229 ? 6.746 25.158 -24.764 1.00 42.47 229 THR A CA 1
ATOM 1829 C C . THR A 1 229 ? 5.459 25.955 -24.956 1.00 42.47 229 THR A C 1
ATOM 1831 O O . THR A 1 229 ? 5.403 27.136 -24.631 1.00 42.47 229 THR A O 1
ATOM 1834 N N . GLU A 1 230 ? 4.436 25.336 -25.544 1.00 36.31 230 GLU A N 1
ATOM 1835 C CA . GLU A 1 230 ? 3.080 25.893 -25.560 1.00 36.31 230 GLU A CA 1
ATOM 1836 C C . GLU A 1 230 ? 2.358 25.502 -24.264 1.00 36.31 230 GLU A C 1
ATOM 1838 O O . GLU A 1 230 ? 2.124 24.325 -23.978 1.00 36.31 230 GLU A O 1
ATOM 1843 N N . HIS A 1 231 ? 2.021 26.512 -23.463 1.00 38.41 231 HIS A N 1
ATOM 1844 C CA . HIS A 1 231 ? 1.177 26.396 -22.279 1.00 38.41 231 HIS A CA 1
ATOM 1845 C C . HIS A 1 231 ? -0.267 26.057 -22.687 1.00 38.41 231 HIS A C 1
ATOM 1847 O O . HIS A 1 231 ? -0.914 26.830 -23.385 1.00 38.41 231 HIS A O 1
ATOM 1853 N N . LYS A 1 232 ? -0.792 24.914 -22.226 1.00 45.78 232 LYS A N 1
ATOM 1854 C CA . LYS A 1 232 ? -2.125 24.392 -22.591 1.00 45.78 232 LYS A CA 1
ATOM 1855 C C . LYS A 1 232 ? -3.270 24.681 -21.606 1.00 45.78 232 LYS A C 1
ATOM 1857 O O . LYS A 1 232 ? -4.272 23.981 -21.652 1.00 45.78 232 LYS A O 1
ATOM 1862 N N . TYR A 1 233 ? -3.195 25.707 -20.757 1.00 44.75 233 TYR A N 1
ATOM 1863 C CA . TYR A 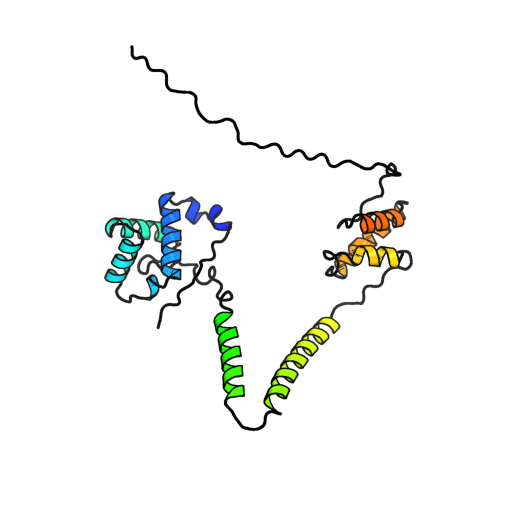1 233 ? -4.321 26.051 -19.867 1.00 44.75 233 TYR A CA 1
ATOM 1864 C C . TYR A 1 233 ? -4.420 27.561 -19.617 1.00 44.75 233 TYR A C 1
ATOM 1866 O O . TYR A 1 233 ? -3.869 28.064 -18.644 1.00 44.75 233 TYR A O 1
ATOM 1874 N N . ALA A 1 234 ? -5.110 28.292 -20.498 1.00 41.47 234 ALA A N 1
ATOM 1875 C CA . ALA A 1 234 ? -5.434 29.710 -20.282 1.00 41.47 234 ALA A CA 1
ATOM 1876 C C . ALA A 1 234 ? -6.735 30.155 -20.983 1.00 41.47 234 ALA A C 1
ATOM 1878 O O . ALA A 1 234 ? -6.805 31.259 -21.510 1.00 41.47 234 ALA A O 1
ATOM 1879 N N . ALA A 1 235 ? -7.768 29.307 -21.019 1.00 38.25 235 ALA A N 1
ATOM 1880 C CA . ALA A 1 235 ? -9.087 29.725 -21.502 1.00 38.25 235 ALA A CA 1
ATOM 1881 C C . ALA A 1 235 ? -10.210 28.855 -20.916 1.00 38.25 235 ALA A C 1
ATOM 1883 O O . ALA A 1 235 ? -10.736 27.980 -21.594 1.00 38.25 235 ALA A O 1
ATOM 1884 N N . ALA A 1 236 ? -10.553 29.080 -19.646 1.00 41.31 236 ALA A N 1
ATOM 1885 C CA . ALA A 1 236 ? -11.832 28.659 -19.067 1.00 41.31 236 ALA A CA 1
ATOM 1886 C C . ALA A 1 236 ? -12.073 29.364 -17.720 1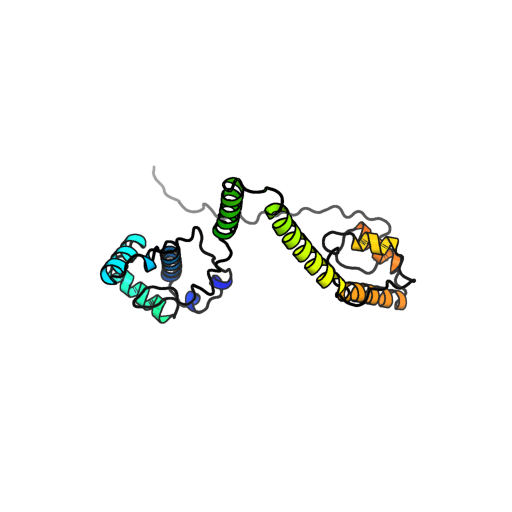.00 41.31 236 ALA A C 1
ATOM 1888 O O . ALA A 1 236 ? -11.902 28.758 -16.668 1.00 41.31 236 ALA A O 1
ATOM 1889 N N . ALA A 1 237 ? -12.445 30.646 -17.742 1.00 33.44 237 ALA A N 1
ATOM 1890 C CA . ALA A 1 237 ? -13.197 31.271 -16.651 1.00 33.44 237 ALA A CA 1
ATOM 1891 C C . ALA A 1 237 ? -13.804 32.607 -17.102 1.00 33.44 237 ALA A C 1
ATOM 1893 O O . ALA A 1 237 ? -13.118 33.424 -17.705 1.00 33.44 237 ALA A O 1
ATOM 1894 N N . ALA A 1 238 ? -15.062 32.815 -16.710 1.00 33.97 238 ALA A N 1
ATOM 1895 C CA . ALA A 1 238 ? -15.819 34.067 -16.723 1.00 33.97 238 ALA A CA 1
ATOM 1896 C C . ALA A 1 238 ? -16.481 34.500 -18.047 1.00 33.97 238 ALA A C 1
ATOM 1898 O O . ALA A 1 238 ? -16.183 35.547 -18.612 1.00 33.97 238 ALA A O 1
ATOM 1899 N N . ALA A 1 239 ? -17.514 33.757 -18.445 1.00 36.56 239 ALA A N 1
ATOM 1900 C CA . ALA A 1 239 ? -18.750 34.385 -18.904 1.00 36.56 239 ALA A CA 1
ATOM 1901 C C . ALA A 1 239 ? -19.916 33.762 -18.123 1.00 36.56 239 ALA A C 1
ATOM 1903 O O . ALA A 1 239 ? -19.997 32.539 -18.059 1.00 36.56 239 ALA A O 1
ATOM 1904 N N . ILE A 1 240 ? -20.736 34.626 -17.512 1.00 39.00 240 ILE A N 1
ATOM 1905 C CA . ILE A 1 240 ? -22.116 34.484 -16.994 1.00 39.00 240 ILE A CA 1
ATOM 1906 C C . ILE A 1 240 ? -22.209 35.238 -15.655 1.00 39.00 240 ILE A C 1
ATOM 1908 O O . ILE A 1 240 ? -21.892 34.686 -14.607 1.00 39.00 240 ILE A O 1
ATOM 1912 N N . PHE A 1 241 ? -22.643 36.500 -15.706 1.00 33.31 241 PHE A N 1
ATOM 1913 C CA . PHE A 1 241 ? -23.778 36.989 -14.915 1.00 33.31 241 PHE A CA 1
ATOM 1914 C C . PHE A 1 241 ? -24.216 38.351 -15.476 1.00 33.31 241 PHE A C 1
ATOM 1916 O O . PHE A 1 241 ? -23.511 39.347 -15.343 1.00 33.31 241 PHE A O 1
ATOM 1923 N N . ASP A 1 242 ? -25.355 38.344 -16.162 1.00 37.22 242 ASP A N 1
ATOM 1924 C CA . ASP A 1 242 ? -26.128 39.522 -16.549 1.00 37.22 242 ASP A CA 1
ATOM 1925 C C . ASP A 1 242 ? -27.167 39.772 -15.443 1.00 37.22 242 ASP A C 1
ATOM 1927 O O . ASP A 1 242 ? -27.733 38.809 -14.916 1.00 37.22 242 ASP A O 1
ATOM 1931 N N . GLY A 1 243 ? -27.395 41.028 -15.053 1.00 33.00 243 GLY A N 1
ATOM 1932 C CA . GLY A 1 243 ? -28.300 41.345 -13.945 1.00 33.00 243 GLY A CA 1
ATOM 1933 C C . GLY A 1 243 ? -28.299 42.804 -13.492 1.00 33.00 243 GLY A C 1
ATOM 1934 O O . GLY A 1 243 ? -27.730 43.126 -12.456 1.00 33.00 243 GLY A O 1
ATOM 1935 N N . VAL A 1 244 ? -28.949 43.653 -14.293 1.00 39.19 244 VAL A N 1
ATOM 1936 C CA . VAL A 1 244 ? -29.829 44.785 -13.925 1.00 39.19 244 VAL A CA 1
ATOM 1937 C C . VAL A 1 244 ? -29.943 45.096 -12.421 1.00 39.19 244 VAL A C 1
ATOM 1939 O O . VAL A 1 244 ? -30.468 44.264 -11.692 1.00 39.19 244 VAL A O 1
ATOM 1942 N N . PHE A 1 245 ? -29.597 46.321 -12.001 1.00 37.06 245 PHE A N 1
ATOM 1943 C CA . PHE A 1 245 ? -30.401 47.149 -11.081 1.00 37.06 245 PHE A CA 1
ATOM 1944 C C . PHE A 1 245 ? -29.905 48.613 -11.092 1.00 37.06 245 PHE A C 1
ATOM 1946 O O . PHE A 1 245 ? -28.726 48.852 -10.845 1.00 37.06 245 PHE A O 1
ATOM 1953 N N . GLU A 1 246 ? -30.859 49.515 -11.372 1.00 37.38 246 GLU A N 1
ATOM 1954 C CA . GLU A 1 246 ? -30.882 51.001 -11.307 1.00 37.38 246 GLU A CA 1
ATOM 1955 C C . GLU A 1 246 ? -29.938 51.844 -12.185 1.00 37.38 246 GLU A C 1
ATOM 1957 O O . GLU A 1 246 ? -28.712 51.898 -11.950 1.00 37.38 246 GLU A O 1
#

Sequence (246 aa):
MTAKTLPWLRLYTEIIDDEKLGLLAFEDRWHFVAILCLKGKGVLDSEPDAEMLQRKVALKMGVTLQELEKIVARLARMGLIDRETCQPCAWDTRQMQSDSSTERVKAYRERLKQARNVSTTVQDADTELEKEREEREEKKKQFARTSAPAFQLPEWINQAHWDAWHSCPKRKKATNAQKQMAIDKLSAWRAEGVDHAAALENAAIGGWQGLFKPDPSVSGSRSVRRSATEHKYAAAAAAIFDGVFE

Organism: NCBI:txid1715720

Foldseek 3Di:
DPQAAAPDFDDDPCLVVDPLLVPDDPVLVVVLVLLLNCSNRRLLVPDPDQVVSLVVSCVSVVHDSVVSLVSLVSCVVSQQADSRSRHGNCNPVRGDPPPPCVVVVVVVVVVVVVLVPDPDDPPPPVVVVVVVVVVVVVVVVVVVVPDDDDQDDDPVADPVLVCLLCVQPVNVPPDSVRVVVLVVVLVVCVVVVFPSRVQSNVCSVVNHPDRDGDDPPPPDDDDDDDDDDDDDDDDDDDDDDDDDDD

Nearest PDB structures (foldseek):
  3nrv-assembly1_A  TM=4.254E-01  e=1.203E+00  Acinetobacter baylyi ADP1
  3f72-assembly2_D  TM=4.267E-01  e=1.417E+00  Staphylococcus aureus
  3f72-assembly3_F  TM=3.293E-01  e=6.960E-01  Staphylococcus aureus
  3r61-assembly1_B  TM=4.594E-01  e=7.724E+00  Bacillus subtilis

pLDDT: mean 74.87, std 19.23, range [33.0, 97.62]

Radius of gyration: 31.75 Å; Cα contacts (8 Å, |Δi|>4): 149; chains: 1; bounding box: 74×67×76 Å